Protein AF-A0A2D9XM37-F1 (afdb_monomer)

Foldseek 3Di:
DPVPVVLVVLLVVLCPDPVNVVLLVVLVVLLVVLCVLCVVLVNNVLQDQCPQVVLLVLCCVVVVVVVLVVVVVVCCVVDVDDPPVVVVSVVVVVVVPDSSCCSNPVSVSSSVSSSVSSVSSSVVCCCSVPNPPCPVVVQVVCCVVVPNDHPVVVVCVVQVDPVSVVVVVVVVVVVVPSD

Radius of gyration: 24.61 Å; Cα contacts (8 Å, |Δi|>4): 89; chains: 1; bounding box: 55×42×77 Å

Solvent-accessible surface area (backbone atoms only — not comparable to full-atom values): 9976 Å² total; per-residue (Å²): 133,74,62,64,64,54,50,52,50,52,45,52,54,49,63,66,33,70,66,53,45,49,51,52,50,52,44,49,54,49,40,51,53,43,49,52,51,20,58,75,60,71,40,54,83,50,56,42,68,57,72,30,53,63,57,51,54,48,41,50,69,52,48,51,57,50,54,54,50,51,50,49,52,52,53,54,72,76,40,89,76,69,94,65,52,67,61,58,50,53,60,52,49,54,67,66,72,30,72,67,51,51,60,56,47,51,62,52,54,51,51,50,32,35,40,52,10,36,52,50,18,46,58,70,39,38,61,69,76,52,59,72,74,56,55,63,57,52,53,51,49,48,15,57,77,56,76,71,41,50,68,67,56,62,48,39,77,75,54,53,47,71,66,49,50,50,51,52,52,48,57,58,49,59,70,49,75,70,105

pLDDT: mean 84.62, std 9.57, range [44.31, 96.25]

Secondary structure (DSSP, 8-state):
--HHHHHHHHHHHHHT-HHHHHHHHHHHHHHHHHHHHHHHTT-GGG--S-TTHHHHHHHHHHHHHHHHHHHHHHHHHHS---TTHHHHHHHHHHHHS-HHHHHHHHHHHHHHHHHHHHHHHHHHHHHHHS--TTHHHHHHHHHHHTTTS-HHHHHHHHH--HHHHHHHHHHHHHHGGG-

Structure (mmCIF, N/CA/C/O backbone):
data_AF-A0A2D9XM37-F1
#
_entry.id   AF-A0A2D9XM37-F1
#
loop_
_atom_site.group_PDB
_atom_site.id
_atom_site.type_symbol
_atom_site.label_atom_id
_atom_site.label_alt_id
_atom_site.label_comp_id
_atom_site.label_asym_id
_atom_site.label_entity_id
_atom_site.label_seq_id
_atom_site.pdbx_PDB_ins_code
_atom_site.Cartn_x
_atom_site.Cartn_y
_atom_site.Cartn_z
_atom_site.occupancy
_atom_site.B_iso_or_equiv
_atom_site.auth_seq_id
_atom_site.auth_comp_id
_atom_site.auth_asym_id
_atom_site.auth_atom_id
_atom_site.pdbx_PDB_model_num
ATOM 1 N N . MET A 1 1 ? -13.331 -1.574 38.157 1.00 47.38 1 MET A N 1
ATOM 2 C CA . MET A 1 1 ? -12.170 -2.456 37.876 1.00 47.38 1 MET A CA 1
ATOM 3 C C . MET A 1 1 ? -12.510 -3.703 37.031 1.00 47.38 1 MET A C 1
ATOM 5 O O . MET A 1 1 ? -11.640 -4.538 36.859 1.00 47.38 1 MET A O 1
ATOM 9 N N . SER A 1 2 ? -13.702 -3.811 36.415 1.00 55.19 2 SER A N 1
ATOM 10 C CA . SER A 1 2 ? -14.117 -4.977 35.593 1.00 55.19 2 SER A CA 1
ATOM 11 C C . SER A 1 2 ? -13.721 -4.914 34.104 1.00 55.19 2 SER A C 1
ATOM 13 O O . SER A 1 2 ? -13.933 -5.871 33.372 1.00 55.19 2 SER A O 1
ATOM 15 N N . ASN A 1 3 ? -13.190 -3.785 33.623 1.00 61.62 3 ASN A N 1
ATOM 16 C CA . ASN A 1 3 ? -13.081 -3.524 32.181 1.00 61.62 3 ASN A CA 1
ATOM 17 C C . ASN A 1 3 ? -11.759 -4.039 31.569 1.00 61.62 3 ASN A C 1
ATOM 19 O O . ASN A 1 3 ? -11.683 -4.329 30.381 1.00 61.62 3 ASN A O 1
ATOM 23 N N . SER A 1 4 ? -10.698 -4.184 32.371 1.00 63.47 4 SER A N 1
ATOM 24 C CA . SER A 1 4 ? -9.382 -4.625 31.884 1.00 63.47 4 SER A CA 1
ATOM 25 C C . SER A 1 4 ? -9.343 -6.119 31.552 1.00 63.47 4 SER A C 1
ATOM 27 O O . SER A 1 4 ? -8.768 -6.503 30.536 1.00 63.47 4 SER A O 1
ATOM 29 N N . SER A 1 5 ? -9.987 -6.961 32.364 1.00 72.69 5 SER A N 1
ATOM 30 C CA . SER A 1 5 ? -10.094 -8.404 32.119 1.00 72.69 5 SER A CA 1
ATOM 31 C C . SER A 1 5 ? -10.912 -8.710 30.863 1.00 72.69 5 SER A C 1
ATOM 33 O O . SER A 1 5 ? -10.504 -9.541 30.053 1.00 72.69 5 SER A O 1
ATOM 35 N N . GLU A 1 6 ? -12.016 -7.992 30.653 1.00 77.25 6 GLU A N 1
ATOM 36 C CA . GLU A 1 6 ? -12.869 -8.140 29.471 1.00 77.25 6 GLU A CA 1
ATOM 37 C C . GLU A 1 6 ? -12.147 -7.691 28.188 1.00 77.25 6 GLU A C 1
ATOM 39 O O . GLU A 1 6 ? -12.198 -8.369 27.160 1.00 77.25 6 GLU A O 1
ATOM 44 N N . VAL A 1 7 ? -11.400 -6.582 28.240 1.00 74.50 7 VAL A N 1
ATOM 45 C CA . VAL A 1 7 ? -10.563 -6.123 27.119 1.00 74.50 7 VAL A CA 1
ATOM 46 C C . VAL A 1 7 ? -9.493 -7.158 26.763 1.00 74.50 7 VAL A C 1
ATOM 48 O O . VAL A 1 7 ? -9.340 -7.491 25.588 1.00 74.50 7 VAL A O 1
ATOM 51 N N . LEU A 1 8 ? -8.795 -7.721 27.753 1.00 74.38 8 LEU A N 1
ATOM 52 C CA . LEU A 1 8 ? -7.779 -8.754 27.525 1.00 74.38 8 LEU A CA 1
ATOM 53 C C . LEU A 1 8 ? -8.375 -10.034 26.921 1.00 74.38 8 LEU A C 1
ATOM 55 O O . LEU A 1 8 ? -7.788 -10.615 26.005 1.00 74.38 8 LEU A O 1
ATOM 59 N N . GLN A 1 9 ? -9.558 -10.453 27.377 1.00 75.75 9 GLN A N 1
ATOM 60 C CA . GLN A 1 9 ? -10.272 -11.596 26.801 1.00 75.75 9 GLN A CA 1
ATOM 61 C C . GLN A 1 9 ? -10.692 -11.335 25.349 1.00 75.75 9 GLN A C 1
ATOM 63 O O . GLN A 1 9 ? -10.499 -12.199 24.493 1.00 75.75 9 GLN A O 1
ATOM 68 N N . ASN A 1 10 ? -11.180 -10.131 25.044 1.00 77.38 10 ASN A N 1
ATOM 69 C CA . ASN A 1 10 ? -11.542 -9.728 23.685 1.00 77.38 10 ASN A CA 1
ATOM 70 C C . ASN A 1 10 ? -10.329 -9.686 22.742 1.00 77.38 10 ASN A C 1
ATOM 72 O O . ASN A 1 10 ? -10.429 -10.130 21.598 1.00 77.38 10 ASN A O 1
ATOM 76 N N . ILE A 1 11 ? -9.172 -9.205 23.214 1.00 73.62 11 ILE A N 1
ATOM 77 C CA . ILE A 1 11 ? -7.916 -9.228 22.447 1.00 73.62 11 ILE A CA 1
ATOM 78 C C . ILE A 1 11 ? -7.494 -10.669 22.165 1.00 73.62 11 ILE A C 1
ATOM 80 O O . ILE A 1 11 ? -7.214 -11.014 21.018 1.00 73.62 11 ILE A O 1
ATOM 84 N N . LYS A 1 12 ? -7.492 -11.533 23.187 1.00 75.50 12 LYS A N 1
ATOM 85 C CA . LYS A 1 12 ? -7.127 -12.945 23.022 1.00 75.50 12 LYS A CA 1
ATOM 86 C C . LYS A 1 12 ? -8.040 -13.630 22.006 1.00 75.50 12 LYS A C 1
ATOM 88 O O . LYS A 1 12 ? -7.542 -14.258 21.080 1.00 75.50 12 LYS A O 1
ATOM 93 N N . HIS A 1 13 ? -9.352 -13.436 22.127 1.00 77.12 13 HIS A N 1
ATOM 94 C CA . HIS A 1 13 ? -10.337 -13.979 21.195 1.00 77.12 13 HIS A CA 1
ATOM 95 C C . HIS A 1 13 ? -10.151 -13.452 19.761 1.00 77.12 13 HIS A C 1
ATOM 97 O O . HIS A 1 13 ? -10.264 -14.220 18.807 1.00 77.12 13 HIS A O 1
ATOM 103 N N . SER A 1 14 ? -9.832 -12.161 19.598 1.00 69.62 14 SER A N 1
ATOM 104 C CA . SER A 1 14 ? -9.506 -11.541 18.303 1.00 69.62 14 SER A CA 1
ATOM 105 C C . SER A 1 14 ? -8.324 -12.226 17.619 1.00 69.62 14 SER A C 1
ATOM 107 O O . SER A 1 14 ? -8.426 -12.639 16.462 1.00 69.62 14 SER A O 1
ATOM 109 N N . LEU A 1 15 ? -7.231 -12.411 18.361 1.00 71.88 15 LEU A N 1
ATOM 110 C CA . LEU A 1 15 ? -6.002 -13.023 17.860 1.00 71.88 15 LEU A CA 1
ATOM 111 C C . LEU A 1 15 ? -6.169 -14.516 17.561 1.00 71.88 15 LEU A C 1
ATOM 113 O O . LEU A 1 15 ? -5.497 -15.037 16.677 1.00 71.88 15 LEU A O 1
ATOM 117 N N . THR A 1 16 ? -7.077 -15.208 18.251 1.00 76.19 16 THR A N 1
ATOM 118 C CA . THR A 1 16 ? -7.342 -16.634 18.015 1.00 76.19 16 THR A CA 1
ATOM 119 C C . THR A 1 16 ? -8.405 -16.890 16.948 1.00 76.19 16 THR A C 1
ATOM 121 O O . THR A 1 16 ? -8.746 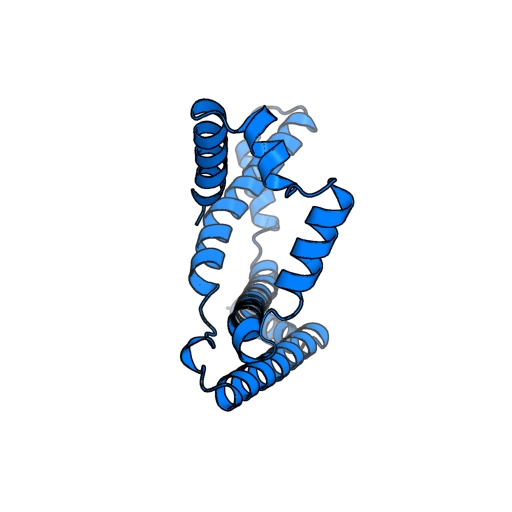-18.048 16.703 1.00 76.19 16 THR A O 1
ATOM 124 N N . ARG A 1 17 ? -8.957 -15.855 16.291 1.00 80.00 17 ARG A N 1
ATOM 125 C CA . ARG A 1 17 ? -9.918 -16.081 15.203 1.00 80.00 17 ARG A CA 1
ATOM 126 C C . ARG A 1 17 ? -9.231 -16.837 14.061 1.00 80.00 17 ARG A C 1
ATOM 128 O O . ARG A 1 17 ? -8.149 -16.439 13.624 1.00 80.00 17 ARG A O 1
ATOM 135 N N . PRO A 1 18 ? -9.886 -17.859 13.485 1.00 81.88 18 PRO A N 1
ATOM 136 C CA . PRO A 1 18 ? -9.266 -18.704 12.467 1.00 81.88 18 PRO A CA 1
ATOM 137 C C . PRO A 1 18 ? -8.864 -17.914 11.217 1.00 81.88 18 PRO A C 1
ATOM 139 O O . PRO A 1 18 ? -7.864 -18.231 10.587 1.00 81.88 18 PRO A O 1
ATOM 142 N N . ILE A 1 19 ? -9.608 -16.861 10.864 1.00 83.25 19 ILE A N 1
ATOM 143 C CA . ILE A 1 19 ? -9.287 -15.997 9.718 1.00 83.25 19 ILE A CA 1
ATOM 144 C C . ILE A 1 19 ? -8.011 -15.192 9.982 1.00 83.25 19 ILE A C 1
ATOM 146 O O . ILE A 1 19 ? -7.131 -15.159 9.130 1.00 83.25 19 ILE A O 1
ATOM 150 N N . PHE A 1 20 ? -7.889 -14.579 11.163 1.00 85.44 20 PHE A N 1
ATOM 151 C CA . PHE A 1 20 ? -6.716 -13.783 11.524 1.00 85.44 20 PHE A CA 1
ATOM 152 C C . PHE A 1 20 ? -5.448 -14.642 11.506 1.00 85.44 20 PHE A C 1
ATOM 154 O O . PHE A 1 20 ? -4.475 -14.291 10.845 1.00 85.44 20 PHE A O 1
ATOM 161 N N . LEU A 1 21 ? -5.500 -15.819 12.135 1.00 88.12 21 LEU A N 1
ATOM 162 C CA . LEU A 1 21 ? -4.391 -16.772 12.138 1.00 88.12 21 LEU A CA 1
ATOM 163 C C . LEU A 1 21 ? -4.019 -17.242 10.726 1.00 88.12 21 LEU A C 1
ATOM 165 O O . LEU A 1 21 ? -2.836 -17.303 10.405 1.00 88.12 21 LEU A O 1
ATOM 169 N N . LYS A 1 22 ? -5.006 -17.516 9.859 1.00 88.19 22 LYS A N 1
ATOM 170 C CA . LYS A 1 22 ? -4.754 -17.857 8.449 1.00 88.19 22 LYS A CA 1
ATOM 171 C C . LYS A 1 22 ? -4.027 -16.732 7.713 1.00 88.19 22 LYS A C 1
ATOM 173 O O . LYS A 1 22 ? -3.065 -17.007 7.008 1.00 88.19 22 LYS A O 1
ATOM 178 N N . VAL A 1 23 ? -4.447 -15.477 7.892 1.00 90.06 23 VAL A N 1
ATOM 179 C CA . VAL A 1 23 ? -3.803 -14.318 7.249 1.00 90.06 23 VAL A CA 1
ATOM 180 C C . VAL A 1 23 ? -2.372 -14.131 7.756 1.00 90.06 23 VAL A C 1
ATOM 182 O O . VAL A 1 23 ? -1.469 -13.924 6.946 1.00 90.06 23 VAL A O 1
ATOM 185 N N . VAL A 1 24 ? -2.138 -14.261 9.066 1.00 91.94 24 VAL A N 1
ATOM 186 C CA . VAL A 1 24 ? -0.784 -14.232 9.645 1.00 91.94 24 VAL A CA 1
ATOM 187 C C . VAL A 1 24 ? 0.078 -15.335 9.041 1.00 91.94 24 VAL A C 1
ATOM 189 O O . VAL A 1 24 ? 1.183 -15.064 8.581 1.00 91.94 24 VAL A O 1
ATOM 192 N N . PHE A 1 25 ? -0.437 -16.563 9.001 1.00 93.69 25 PHE A N 1
ATOM 193 C CA . PHE A 1 25 ? 0.288 -17.723 8.494 1.00 93.69 25 PHE A CA 1
ATOM 194 C C . PHE A 1 25 ? 0.652 -17.576 7.013 1.00 93.69 25 PHE A C 1
ATOM 196 O O . PHE A 1 25 ? 1.805 -17.777 6.642 1.00 93.69 25 PHE A O 1
ATOM 203 N N . ILE A 1 26 ? -0.298 -17.145 6.178 1.00 93.75 26 ILE A N 1
ATOM 204 C CA . ILE A 1 26 ? -0.060 -16.866 4.755 1.00 93.75 26 ILE A CA 1
ATOM 205 C C . ILE A 1 26 ? 0.983 -15.755 4.593 1.00 93.75 26 ILE A C 1
ATOM 207 O O . ILE A 1 26 ? 1.909 -15.899 3.801 1.00 93.75 26 ILE A O 1
ATOM 211 N N . THR A 1 27 ? 0.868 -14.668 5.362 1.00 93.75 27 THR A N 1
ATOM 212 C CA . THR A 1 27 ? 1.817 -13.543 5.300 1.00 93.75 27 THR A CA 1
ATOM 213 C C . THR A 1 27 ? 3.221 -13.972 5.719 1.00 93.75 27 THR A C 1
ATOM 215 O O . THR A 1 27 ? 4.200 -13.554 5.106 1.00 93.75 27 THR A O 1
ATOM 218 N N . PHE A 1 28 ? 3.324 -14.832 6.733 1.00 94.94 28 PHE A N 1
ATOM 219 C CA . PHE A 1 28 ? 4.587 -15.392 7.194 1.00 94.94 28 PHE A CA 1
ATOM 220 C C . PHE A 1 28 ? 5.230 -16.285 6.130 1.00 94.94 28 PHE A C 1
ATOM 222 O O . PHE A 1 28 ? 6.377 -16.044 5.763 1.00 94.94 28 PHE A O 1
ATOM 229 N N . ILE A 1 29 ? 4.488 -17.258 5.584 1.00 96.25 29 ILE A N 1
ATOM 230 C CA . ILE A 1 29 ? 4.984 -18.128 4.505 1.00 96.25 29 ILE A CA 1
ATOM 231 C C . ILE A 1 29 ? 5.442 -17.285 3.320 1.00 96.25 29 ILE A C 1
ATOM 233 O O . ILE A 1 29 ? 6.545 -17.477 2.816 1.00 96.25 29 ILE A O 1
ATOM 237 N N . PHE A 1 30 ? 4.622 -16.320 2.905 1.00 95.19 30 PHE A N 1
ATOM 238 C CA . PHE A 1 30 ? 4.960 -15.436 1.802 1.00 95.19 30 PHE A CA 1
ATOM 239 C C . PHE A 1 30 ? 6.248 -14.651 2.080 1.00 95.19 30 PHE A C 1
ATOM 241 O O . PHE A 1 30 ? 7.142 -14.636 1.239 1.00 95.19 30 PHE A O 1
ATOM 248 N N . GLY A 1 31 ? 6.399 -14.077 3.277 1.00 94.31 31 GLY A N 1
ATOM 249 C CA . GLY A 1 31 ? 7.625 -13.390 3.686 1.00 94.31 31 GLY A CA 1
ATOM 250 C C . GLY A 1 31 ? 8.866 -14.285 3.643 1.00 94.31 31 GLY A C 1
ATOM 251 O O . GLY A 1 31 ? 9.903 -13.854 3.143 1.00 94.31 31 GLY A O 1
ATOM 252 N N . VAL A 1 32 ? 8.754 -15.540 4.093 1.00 94.62 32 VAL A N 1
ATOM 253 C CA . VAL A 1 32 ? 9.841 -16.532 4.016 1.00 94.62 32 VAL A CA 1
ATOM 254 C C . VAL A 1 32 ? 10.206 -16.835 2.563 1.00 94.62 32 VAL A C 1
ATOM 256 O O . VAL A 1 32 ? 11.388 -16.838 2.227 1.00 94.62 32 VAL A O 1
ATOM 259 N N . CYS A 1 33 ? 9.220 -17.031 1.683 1.00 93.75 33 CYS A N 1
ATOM 260 C CA . CYS A 1 33 ? 9.466 -17.255 0.258 1.00 93.75 33 CYS A CA 1
ATOM 261 C C . CYS A 1 33 ? 10.180 -16.065 -0.397 1.00 93.75 33 CYS A C 1
ATOM 263 O O . CYS A 1 33 ? 11.132 -16.266 -1.149 1.00 93.75 33 CYS A O 1
ATOM 265 N N . VAL A 1 34 ? 9.759 -14.832 -0.096 1.00 92.75 34 VAL A N 1
ATOM 266 C CA . VAL A 1 34 ? 10.392 -13.621 -0.641 1.00 92.75 34 VAL A CA 1
ATOM 267 C C . VAL A 1 34 ? 11.815 -13.460 -0.107 1.00 92.75 34 VAL A C 1
ATOM 269 O O . VAL A 1 34 ? 12.722 -13.177 -0.883 1.00 92.75 34 VAL A O 1
ATOM 272 N N . TYR A 1 35 ? 12.039 -13.693 1.188 1.00 92.75 35 TYR A N 1
ATOM 273 C CA . TYR A 1 35 ? 13.380 -13.657 1.773 1.00 92.75 35 TYR A CA 1
ATOM 274 C C . TYR A 1 35 ? 14.307 -14.708 1.147 1.00 92.75 35 TYR A C 1
ATOM 276 O O . TYR A 1 35 ? 15.446 -14.409 0.795 1.00 92.75 35 TYR A O 1
ATOM 284 N N . TYR A 1 36 ? 13.807 -15.930 0.954 1.00 92.62 36 TYR A N 1
ATOM 285 C CA . TYR A 1 36 ? 14.559 -17.000 0.306 1.00 92.62 36 TYR A CA 1
ATOM 286 C C . TYR A 1 36 ? 14.902 -16.660 -1.150 1.00 92.62 36 TYR A C 1
ATOM 288 O O . TYR A 1 36 ? 16.045 -16.828 -1.571 1.00 92.62 36 TYR A O 1
ATOM 296 N N . ALA A 1 37 ? 13.949 -16.103 -1.901 1.00 90.50 37 ALA A N 1
ATOM 297 C CA . ALA A 1 37 ? 14.214 -15.602 -3.244 1.00 90.50 37 ALA A CA 1
ATOM 298 C C . ALA A 1 37 ? 15.284 -14.494 -3.228 1.00 90.50 37 ALA A C 1
ATOM 300 O O . ALA A 1 37 ? 16.172 -14.502 -4.075 1.00 90.50 37 ALA A O 1
ATOM 301 N N . ALA A 1 38 ? 15.254 -13.591 -2.240 1.00 91.50 38 ALA A N 1
ATOM 302 C CA . ALA A 1 38 ? 16.204 -12.482 -2.123 1.00 91.50 38 ALA A CA 1
ATOM 303 C C . ALA A 1 38 ? 17.623 -12.986 -1.856 1.00 91.50 38 ALA A C 1
ATOM 305 O O . ALA A 1 38 ? 18.591 -12.452 -2.402 1.00 91.50 38 ALA A O 1
ATOM 306 N N . TYR A 1 39 ? 17.727 -14.045 -1.052 1.00 90.75 39 TYR A N 1
ATOM 307 C CA . TYR A 1 39 ? 18.969 -14.752 -0.782 1.00 90.75 39 TYR A CA 1
ATOM 308 C C . TYR A 1 39 ? 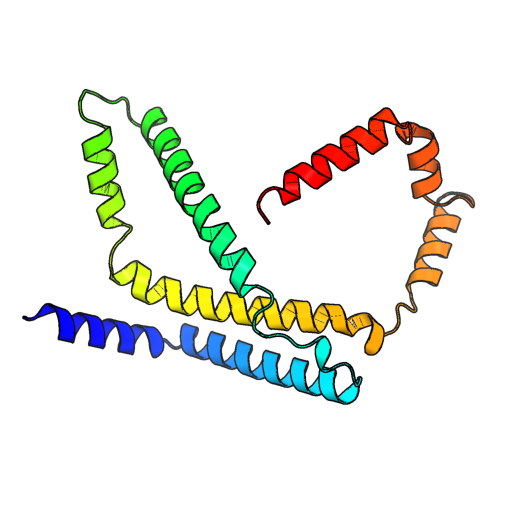19.542 -15.402 -2.049 1.00 90.75 39 TYR A C 1
ATOM 310 O O . TYR A 1 39 ? 20.714 -15.193 -2.351 1.00 90.75 39 TYR A O 1
ATOM 318 N N . ILE A 1 40 ? 18.721 -16.118 -2.830 1.00 91.19 40 ILE A N 1
ATOM 319 C CA . ILE A 1 40 ? 19.169 -16.768 -4.076 1.00 91.19 40 ILE A CA 1
ATOM 320 C C . ILE A 1 40 ? 19.622 -15.741 -5.115 1.00 91.19 40 ILE A C 1
ATOM 322 O O . ILE A 1 40 ? 20.650 -15.931 -5.758 1.00 91.19 40 ILE A O 1
ATOM 326 N N . THR A 1 41 ? 18.883 -14.642 -5.283 1.00 86.94 41 THR A N 1
ATOM 327 C CA . THR A 1 41 ? 19.234 -13.612 -6.270 1.00 86.94 41 THR A CA 1
ATOM 328 C C . THR A 1 41 ? 20.381 -12.703 -5.820 1.00 86.94 41 THR A C 1
ATOM 330 O O . THR A 1 41 ? 20.724 -11.767 -6.536 1.00 86.94 41 THR A O 1
ATOM 333 N N . GLY A 1 42 ? 20.929 -12.899 -4.613 1.00 85.88 42 GLY A N 1
ATOM 334 C CA . GLY A 1 42 ? 21.953 -12.024 -4.034 1.00 85.88 42 GLY A CA 1
ATOM 335 C C . GLY A 1 42 ? 21.471 -10.593 -3.758 1.00 85.88 42 GLY A C 1
ATOM 336 O O . GLY A 1 42 ? 22.284 -9.696 -3.554 1.00 85.88 42 GLY A O 1
ATOM 337 N N . ASN A 1 43 ? 20.154 -10.359 -3.738 1.00 83.62 43 ASN A N 1
ATOM 338 C CA . ASN A 1 43 ? 19.540 -9.034 -3.613 1.00 83.62 43 ASN A CA 1
ATOM 339 C C . ASN A 1 43 ? 18.773 -8.916 -2.290 1.00 83.62 43 ASN A C 1
ATOM 341 O O . ASN A 1 43 ? 17.583 -8.612 -2.241 1.00 83.62 43 ASN A O 1
ATOM 345 N N . VAL A 1 44 ? 19.479 -9.183 -1.191 1.00 80.62 44 VAL A N 1
ATOM 346 C CA . VAL A 1 44 ? 18.913 -9.163 0.169 1.00 80.62 44 VAL A CA 1
ATOM 347 C C . VAL A 1 44 ? 18.442 -7.755 0.561 1.00 80.62 44 VAL A C 1
ATOM 349 O O . VAL A 1 44 ? 17.515 -7.610 1.351 1.00 80.62 44 VAL A O 1
ATOM 352 N N . VAL A 1 45 ? 19.022 -6.712 -0.043 1.00 81.06 45 VAL A N 1
ATOM 353 C CA . VAL A 1 45 ? 18.644 -5.304 0.173 1.00 81.06 45 VAL A CA 1
ATOM 354 C C . VAL A 1 45 ? 17.240 -4.996 -0.359 1.00 81.06 45 VAL A C 1
ATOM 356 O O . VAL A 1 45 ? 16.560 -4.122 0.177 1.00 81.06 45 VAL A O 1
ATOM 359 N N . ALA A 1 46 ? 16.771 -5.718 -1.383 1.00 79.19 46 ALA A N 1
ATOM 360 C CA . ALA A 1 46 ? 15.416 -5.550 -1.900 1.00 79.19 46 ALA A CA 1
ATOM 361 C C . ALA A 1 46 ? 14.336 -6.061 -0.932 1.00 79.19 46 ALA A C 1
ATOM 363 O O . ALA A 1 46 ? 13.182 -5.643 -1.042 1.00 79.19 46 ALA A O 1
ATOM 364 N N . PHE A 1 47 ? 14.692 -6.930 0.023 1.00 87.50 47 PHE A N 1
ATOM 365 C CA . PHE A 1 47 ? 13.777 -7.385 1.061 1.00 87.50 47 PHE A CA 1
ATOM 366 C C . PHE A 1 47 ? 13.659 -6.347 2.176 1.00 87.50 47 PHE A C 1
ATOM 368 O O . PHE A 1 47 ? 14.616 -6.053 2.890 1.00 87.50 47 PHE A O 1
ATOM 375 N N . SER A 1 48 ? 12.451 -5.828 2.385 1.00 86.69 48 SER A N 1
ATOM 376 C CA . SER A 1 48 ? 12.161 -4.981 3.537 1.00 86.69 48 SER A CA 1
ATOM 377 C C . SER A 1 48 ? 10.742 -5.198 4.050 1.00 86.69 48 SER A C 1
ATOM 379 O O . SER A 1 48 ? 9.763 -5.178 3.306 1.00 86.69 48 SER A O 1
ATOM 381 N N . SER A 1 49 ? 10.631 -5.383 5.366 1.00 82.31 49 SER A N 1
ATOM 382 C CA . SER A 1 49 ? 9.362 -5.540 6.084 1.00 82.31 49 SER A CA 1
ATOM 383 C C . SER A 1 49 ? 8.699 -4.207 6.440 1.00 82.31 49 SER A C 1
ATOM 385 O O . SER A 1 49 ? 7.553 -4.193 6.887 1.00 82.31 49 SER A O 1
ATOM 387 N N . SER A 1 50 ? 9.404 -3.086 6.258 1.00 86.50 50 SER A N 1
ATOM 388 C CA . SER A 1 50 ? 8.991 -1.769 6.747 1.00 86.50 50 SER A CA 1
ATOM 389 C C . SER A 1 50 ? 8.676 -0.760 5.641 1.00 86.50 50 SER A C 1
ATOM 391 O O . SER A 1 50 ? 8.301 0.369 5.967 1.00 86.50 50 SER A O 1
ATOM 393 N N . LEU A 1 51 ? 8.751 -1.150 4.359 1.00 84.75 51 LEU A N 1
ATOM 394 C CA . LEU A 1 51 ? 8.489 -0.273 3.203 1.00 84.75 51 LEU A CA 1
ATOM 395 C C . LEU A 1 51 ? 7.171 0.496 3.323 1.00 84.75 51 LEU A C 1
ATOM 397 O O . LEU A 1 51 ? 7.125 1.687 3.023 1.00 84.75 51 LEU A O 1
ATOM 401 N N . TYR A 1 52 ? 6.111 -0.163 3.798 1.00 85.69 52 TYR A N 1
ATOM 402 C CA . TYR A 1 52 ? 4.793 0.458 3.920 1.00 85.69 52 TYR A CA 1
ATOM 403 C C . TYR A 1 52 ? 4.475 1.020 5.299 1.00 85.69 52 TYR A C 1
ATOM 405 O O . TYR A 1 52 ? 3.419 1.620 5.462 1.00 85.69 52 TYR A O 1
ATOM 413 N N . SER A 1 53 ? 5.372 0.895 6.279 1.00 84.44 53 SER A N 1
ATOM 414 C CA . SER A 1 53 ? 5.119 1.392 7.638 1.00 84.44 53 SER A CA 1
ATOM 415 C C . SER A 1 53 ? 4.771 2.886 7.642 1.00 84.44 53 SER A C 1
ATOM 417 O O . SER A 1 53 ? 3.706 3.274 8.114 1.00 84.44 53 SER A O 1
ATOM 419 N N . ARG A 1 54 ? 5.625 3.718 7.039 1.00 85.50 54 ARG A N 1
ATOM 420 C CA . ARG A 1 54 ? 5.434 5.172 6.927 1.00 85.50 54 ARG A CA 1
ATOM 421 C C . ARG A 1 54 ? 4.230 5.571 6.061 1.00 85.50 54 ARG A C 1
ATOM 423 O O . ARG A 1 54 ? 3.364 6.270 6.585 1.00 85.50 54 ARG A O 1
ATOM 430 N N . PRO A 1 55 ? 4.111 5.136 4.789 1.00 84.56 55 PRO A N 1
ATOM 431 C CA . PRO A 1 55 ? 2.984 5.551 3.955 1.00 84.56 55 PRO A CA 1
ATOM 432 C C . PRO A 1 55 ? 1.642 5.037 4.490 1.00 84.56 55 PRO A C 1
ATOM 434 O O . PRO A 1 55 ? 0.637 5.718 4.317 1.00 84.56 55 PRO A O 1
ATOM 437 N N . MET A 1 56 ? 1.602 3.897 5.195 1.00 84.31 56 MET A N 1
ATOM 438 C CA . MET A 1 56 ? 0.381 3.445 5.867 1.00 84.31 56 MET A CA 1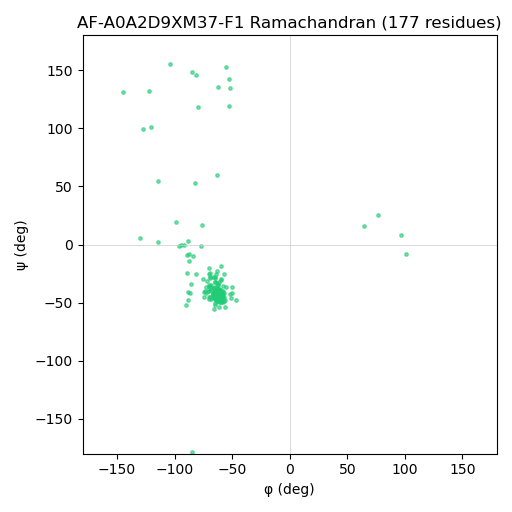
ATOM 439 C C . MET A 1 56 ? -0.050 4.442 6.950 1.00 84.31 56 MET A C 1
ATOM 441 O O . MET A 1 56 ? -1.202 4.872 6.948 1.00 84.31 56 MET A O 1
ATOM 445 N N . TRP A 1 57 ? 0.858 4.872 7.831 1.00 80.81 57 TRP A N 1
ATOM 446 C CA . TRP A 1 57 ? 0.529 5.866 8.860 1.00 80.81 57 TRP A CA 1
ATOM 447 C C . TRP A 1 57 ? 0.096 7.211 8.265 1.00 80.81 57 TRP A C 1
ATOM 449 O O . TRP A 1 57 ? -0.931 7.747 8.685 1.00 80.81 57 TRP A O 1
ATOM 459 N N . ASN A 1 58 ? 0.807 7.708 7.246 1.00 83.81 58 ASN A N 1
ATOM 460 C CA . ASN A 1 58 ? 0.428 8.934 6.531 1.00 83.81 58 ASN A CA 1
ATOM 461 C C . ASN A 1 58 ? -0.974 8.802 5.919 1.00 83.81 58 ASN A C 1
ATOM 463 O O . ASN A 1 58 ? -1.812 9.693 6.063 1.00 83.81 58 ASN A O 1
ATOM 467 N N . SER A 1 59 ? -1.271 7.650 5.310 1.00 82.75 59 SER A N 1
ATOM 468 C CA . SER A 1 59 ? -2.578 7.389 4.710 1.00 82.75 59 SER A CA 1
ATOM 469 C C . SER A 1 59 ? -3.707 7.389 5.745 1.00 82.75 59 SER A C 1
ATOM 471 O O . SER A 1 59 ? -4.769 7.939 5.474 1.00 82.75 59 SER A O 1
ATOM 473 N N . LEU A 1 60 ? -3.490 6.867 6.958 1.00 85.31 60 LEU A N 1
ATOM 474 C CA . LEU A 1 60 ? -4.507 6.893 8.016 1.00 85.31 60 LEU A CA 1
ATOM 475 C C . LEU A 1 60 ? -4.830 8.325 8.460 1.00 85.31 60 LEU A C 1
ATOM 477 O O . LEU A 1 60 ? -6.003 8.648 8.652 1.00 85.31 60 LEU A O 1
ATOM 481 N N . ILE A 1 61 ? -3.816 9.189 8.571 1.00 84.69 61 ILE A N 1
ATOM 482 C CA . ILE A 1 61 ? -3.985 10.602 8.947 1.00 84.69 61 ILE A CA 1
ATOM 483 C C . ILE A 1 61 ? -4.808 11.364 7.902 1.00 84.69 61 ILE A C 1
ATOM 485 O O . ILE A 1 61 ? -5.566 12.254 8.269 1.00 84.69 61 ILE A O 1
ATOM 489 N N . VAL A 1 62 ? -4.702 11.006 6.621 1.00 84.88 62 VAL A N 1
ATOM 490 C CA . VAL A 1 62 ? -5.437 11.677 5.537 1.00 84.88 62 VAL A CA 1
ATOM 491 C C . VAL A 1 62 ? -6.817 11.057 5.310 1.00 84.88 62 VAL A C 1
ATOM 493 O O . VAL A 1 62 ? -7.822 11.768 5.258 1.00 84.88 62 VAL A O 1
ATOM 496 N N . PHE A 1 63 ? -6.901 9.729 5.216 1.00 84.56 63 PHE A N 1
ATOM 497 C CA . PHE A 1 63 ? -8.144 9.040 4.876 1.00 84.56 63 PHE A CA 1
ATOM 498 C C . PHE A 1 63 ? -9.163 9.053 6.015 1.00 84.56 63 PHE A C 1
ATOM 500 O O . PHE A 1 63 ? -10.351 9.196 5.735 1.00 84.56 63 PHE A O 1
ATOM 507 N N . ILE A 1 64 ? -8.753 8.948 7.287 1.00 86.69 64 ILE A N 1
ATOM 508 C CA . ILE A 1 64 ? -9.717 8.944 8.402 1.00 86.69 64 ILE A CA 1
ATOM 509 C C . ILE A 1 64 ? -10.510 10.266 8.449 1.00 86.69 64 ILE A C 1
ATOM 511 O O . ILE A 1 64 ? -11.741 10.203 8.391 1.00 86.69 64 ILE A O 1
ATOM 515 N N . PRO A 1 65 ? -9.883 11.461 8.487 1.00 87.69 65 PRO A N 1
ATOM 516 C CA . PRO A 1 65 ? -10.616 12.724 8.431 1.00 87.69 65 PRO A CA 1
ATOM 517 C C . PRO A 1 65 ? -11.411 12.889 7.138 1.00 87.69 65 PRO A C 1
ATOM 519 O O . PRO A 1 65 ? -12.548 13.349 7.194 1.00 87.69 65 PRO A O 1
ATOM 522 N N . PHE A 1 66 ? -10.860 12.469 5.995 1.00 88.62 66 PHE A N 1
ATOM 523 C CA . PHE A 1 66 ? -11.552 12.540 4.709 1.00 88.62 66 PHE A CA 1
ATOM 524 C C . PHE A 1 66 ? -12.866 11.745 4.714 1.00 88.62 66 PHE A C 1
ATOM 526 O O . PHE A 1 66 ? -13.914 12.288 4.371 1.00 88.62 66 PHE A O 1
ATOM 533 N N . PHE A 1 67 ? -12.854 10.488 5.172 1.00 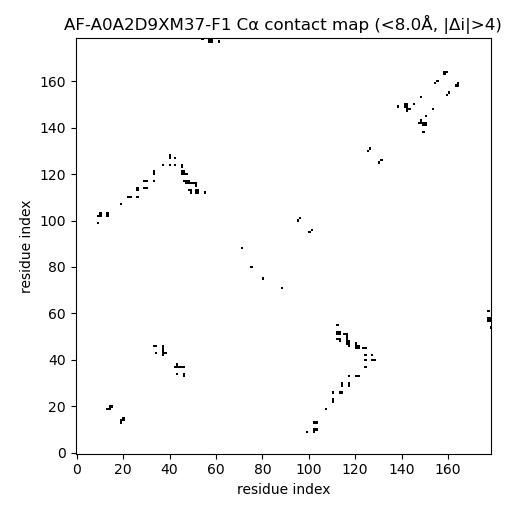87.31 67 PHE A N 1
ATOM 534 C CA . PHE A 1 67 ? -14.067 9.669 5.254 1.00 87.31 67 PHE A CA 1
ATOM 535 C C . PHE A 1 67 ? -15.047 10.174 6.319 1.00 87.31 67 PHE A C 1
ATOM 537 O O . PHE A 1 67 ? -16.260 10.121 6.108 1.00 87.31 67 PHE A O 1
ATOM 544 N N . LEU A 1 68 ? -14.555 10.707 7.444 1.00 88.81 68 LEU A N 1
ATOM 545 C CA . LEU A 1 68 ? -15.408 11.348 8.450 1.00 88.81 68 LEU A CA 1
ATOM 546 C C . LEU A 1 68 ? -16.068 12.625 7.915 1.00 88.81 68 LEU A C 1
ATOM 548 O O . LEU A 1 68 ? -17.233 12.874 8.227 1.00 88.81 68 LEU A O 1
ATOM 552 N N . TYR A 1 69 ? -15.356 13.408 7.105 1.00 87.38 69 TYR A N 1
ATOM 553 C CA . TYR A 1 69 ? -15.877 14.597 6.438 1.00 87.38 69 TYR A CA 1
ATOM 554 C C . TYR A 1 69 ? -16.893 14.231 5.350 1.00 87.38 69 TYR A C 1
ATOM 556 O O . TYR A 1 69 ? -17.994 14.776 5.326 1.00 87.38 69 TYR A O 1
ATOM 564 N N . LEU A 1 70 ? -16.592 13.237 4.512 1.00 89.38 70 LEU A N 1
ATOM 565 C CA . LEU A 1 70 ? -17.519 12.750 3.491 1.00 89.38 70 LEU A CA 1
ATOM 566 C C . LEU A 1 70 ? -18.819 12.231 4.119 1.00 89.38 70 LEU A C 1
ATOM 568 O O . LEU A 1 70 ? -19.912 12.595 3.689 1.00 89.38 70 LEU A O 1
ATOM 572 N N . ARG A 1 71 ? -18.716 11.439 5.193 1.00 87.00 71 ARG A N 1
ATOM 573 C CA . ARG A 1 71 ? -19.881 10.992 5.967 1.00 87.00 71 ARG A CA 1
ATOM 574 C C . ARG A 1 71 ? -20.658 12.174 6.543 1.00 87.00 71 ARG A C 1
ATOM 576 O O . ARG A 1 71 ? -21.886 12.141 6.534 1.00 87.00 71 ARG A O 1
ATOM 583 N N . PHE A 1 72 ? -19.969 13.193 7.054 1.00 86.88 72 PHE A N 1
ATOM 584 C CA . PHE A 1 72 ? -20.611 14.395 7.578 1.00 86.88 72 PHE A CA 1
ATOM 585 C C . PHE A 1 72 ? -21.463 15.079 6.502 1.00 86.88 72 PHE A C 1
ATOM 587 O O . PHE A 1 72 ? -22.635 15.342 6.761 1.00 86.88 72 PHE A O 1
ATOM 594 N N . LEU A 1 73 ? -20.924 15.263 5.290 1.00 87.25 73 LEU A N 1
ATOM 595 C CA . LEU A 1 73 ? -21.661 15.828 4.155 1.00 87.25 73 LEU A CA 1
ATOM 596 C C . LEU A 1 73 ? -22.872 14.972 3.765 1.00 87.25 73 LEU A C 1
ATOM 598 O O . LEU A 1 73 ? -23.974 15.496 3.644 1.00 87.25 73 LEU A O 1
ATOM 602 N N . ILE A 1 74 ? -22.702 13.652 3.639 1.00 87.00 74 ILE A N 1
ATOM 603 C CA . ILE A 1 74 ? -23.800 12.731 3.298 1.00 87.00 74 ILE A CA 1
ATOM 604 C C . ILE A 1 74 ? -24.929 12.816 4.335 1.00 87.00 74 ILE A C 1
ATOM 606 O O . ILE A 1 74 ? -26.103 12.907 3.985 1.00 87.00 74 ILE A O 1
ATOM 610 N N . VAL A 1 75 ? -24.589 12.818 5.626 1.00 84.12 75 VAL A N 1
ATOM 611 C CA . VAL A 1 75 ? -25.576 12.901 6.713 1.00 84.12 75 VAL A CA 1
ATOM 612 C C . VAL A 1 75 ? -26.248 14.276 6.777 1.00 84.12 75 VAL A C 1
ATOM 614 O O . VAL A 1 75 ? -27.388 14.352 7.234 1.00 84.12 75 VAL A O 1
ATOM 617 N N . LEU A 1 76 ? -25.560 15.339 6.354 1.00 84.69 76 LEU A N 1
ATOM 618 C CA . LEU A 1 76 ? -26.114 16.690 6.254 1.00 84.69 76 LEU A CA 1
ATOM 619 C C . LEU A 1 76 ? -27.123 16.790 5.103 1.00 84.69 76 LEU A C 1
ATOM 621 O O . LEU A 1 76 ? -28.172 17.390 5.284 1.00 84.69 76 LEU A O 1
ATOM 625 N N . VAL A 1 77 ? -26.844 16.150 3.963 1.00 84.75 77 VAL A N 1
ATOM 626 C CA . VAL A 1 77 ? -27.742 16.137 2.794 1.00 84.75 77 VAL A CA 1
ATOM 627 C C . VAL A 1 77 ? -28.978 15.261 3.018 1.00 84.75 77 VAL A C 1
ATOM 629 O O . VAL A 1 77 ? -30.074 15.639 2.630 1.00 84.75 77 VAL A O 1
ATOM 632 N N . ILE A 1 78 ? -28.824 14.081 3.630 1.00 81.94 78 ILE A N 1
ATOM 633 C CA . ILE A 1 78 ? -29.933 13.116 3.787 1.00 81.94 78 ILE A CA 1
ATOM 634 C C . ILE A 1 78 ? -30.922 13.532 4.880 1.00 81.94 78 ILE A C 1
ATOM 636 O O . ILE A 1 78 ? -32.088 13.144 4.854 1.00 81.94 78 ILE A O 1
ATOM 640 N N . LYS A 1 79 ? -30.451 14.245 5.900 1.00 78.06 79 LYS A N 1
ATOM 641 C CA . LYS A 1 79 ? -31.224 14.511 7.107 1.00 78.06 79 LYS A CA 1
ATOM 642 C C . LYS A 1 79 ? -31.347 16.028 7.213 1.00 78.06 79 LYS A C 1
ATOM 644 O O . LYS A 1 79 ? -30.386 16.666 7.631 1.00 78.06 79 LYS A O 1
ATOM 649 N N . ASP A 1 80 ? -32.499 16.582 6.834 1.00 64.75 80 ASP A N 1
ATOM 650 C CA . ASP A 1 80 ? -32.839 17.987 7.100 1.00 64.75 80 ASP A CA 1
ATOM 651 C C . ASP A 1 80 ? -32.642 18.244 8.597 1.00 64.75 80 ASP A C 1
ATOM 653 O O . ASP A 1 80 ? -33.213 17.523 9.426 1.00 64.75 80 ASP A O 1
ATOM 657 N N . LYS A 1 81 ? -31.742 19.169 8.967 1.00 62.66 81 LYS A N 1
ATOM 658 C CA . LYS A 1 81 ? -31.244 19.240 10.349 1.00 62.66 81 LYS A CA 1
ATOM 659 C C . LYS A 1 81 ? -31.440 20.572 11.079 1.00 62.66 81 LYS A C 1
ATOM 661 O O . LYS A 1 81 ? -31.041 21.607 10.554 1.00 62.66 81 LYS A O 1
ATOM 666 N N . PRO A 1 82 ? -31.950 20.512 12.331 1.00 67.00 82 PRO A N 1
ATOM 667 C CA . PRO A 1 82 ? -32.100 21.636 13.258 1.00 67.00 82 PRO A CA 1
ATOM 668 C C . PRO A 1 82 ? -30.820 21.922 14.078 1.00 67.00 82 PRO A C 1
ATOM 670 O O . PRO A 1 82 ? -29.792 21.250 13.927 1.00 67.00 82 PRO A O 1
ATOM 673 N N . GLU A 1 83 ? -30.897 22.919 14.970 1.00 64.00 83 GLU A N 1
ATOM 674 C CA . GLU A 1 83 ? -29.826 23.350 15.883 1.00 64.00 83 GLU A CA 1
ATOM 675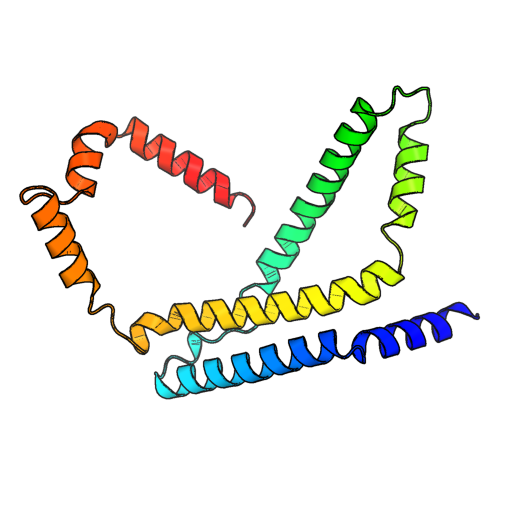 C C . GLU A 1 83 ? -29.229 22.179 16.699 1.00 64.00 83 GLU A C 1
ATOM 677 O O . GLU A 1 83 ? -29.946 21.332 17.229 1.00 64.00 83 GLU A O 1
ATOM 682 N N . GLY A 1 84 ? -27.892 22.105 16.794 1.00 75.88 84 GLY A N 1
ATOM 683 C CA . GLY A 1 84 ? -27.184 21.080 17.585 1.00 75.88 84 GLY A CA 1
ATOM 684 C C . GLY A 1 84 ? -26.687 19.837 16.824 1.00 75.88 84 GLY A C 1
ATOM 685 O O . GLY A 1 84 ? -26.171 18.902 17.444 1.00 75.88 84 GLY A O 1
ATOM 686 N N . PHE A 1 85 ? -26.760 19.811 15.484 1.00 81.56 85 PHE A N 1
ATOM 687 C CA . PHE A 1 85 ? -26.314 18.665 14.670 1.00 81.56 85 PHE A CA 1
ATOM 688 C C . PHE A 1 85 ? -24.882 18.189 14.977 1.00 81.56 85 PHE A C 1
ATOM 690 O O . PHE A 1 85 ? -24.658 16.983 15.086 1.00 81.56 85 PHE A O 1
ATOM 697 N N . LEU A 1 86 ? -23.911 19.092 15.153 1.00 81.12 86 LEU A N 1
ATOM 698 C CA . LEU A 1 86 ? -22.516 18.700 15.400 1.00 81.12 86 LEU A CA 1
ATOM 699 C C . LEU A 1 86 ? -22.371 17.815 16.645 1.00 81.12 86 LEU A C 1
ATOM 701 O O . LEU A 1 86 ? -21.659 16.812 16.609 1.00 81.12 86 LEU A O 1
ATOM 705 N N . GLN A 1 87 ? -23.097 18.116 17.723 1.00 82.12 87 GLN A N 1
ATOM 706 C CA . GLN A 1 87 ? -23.061 17.314 18.949 1.00 82.12 87 GLN A CA 1
ATOM 707 C C . GLN A 1 87 ? -23.694 15.929 18.735 1.00 82.12 87 GLN A C 1
ATOM 709 O O . GLN A 1 87 ? -23.153 14.911 19.181 1.00 82.12 87 GLN A O 1
ATOM 714 N N . ALA A 1 88 ? -24.791 15.863 17.975 1.00 81.75 88 ALA A N 1
ATOM 715 C CA . ALA A 1 88 ? -25.412 14.601 17.578 1.00 81.75 88 ALA A CA 1
ATOM 716 C C . ALA A 1 88 ? -24.497 13.766 16.658 1.00 81.75 88 ALA A C 1
ATOM 718 O O . ALA A 1 88 ? -24.441 12.547 16.776 1.00 81.75 88 ALA A O 1
ATOM 719 N N . TYR A 1 89 ? -23.737 14.403 15.763 1.00 85.12 89 TYR A N 1
ATOM 720 C CA . TYR A 1 89 ? -22.792 13.721 14.877 1.00 85.12 89 TYR A CA 1
ATOM 721 C C . TYR A 1 89 ? -21.582 13.166 15.636 1.00 85.12 89 TYR A C 1
ATOM 723 O O . TYR A 1 89 ? -21.201 12.011 15.438 1.00 85.12 89 TYR A O 1
ATOM 731 N N . LEU A 1 90 ? -21.006 13.962 16.540 1.00 83.50 90 LEU A N 1
ATOM 732 C CA . LEU A 1 90 ? -19.861 13.562 17.358 1.00 83.50 90 LEU A CA 1
ATOM 733 C C . LEU A 1 90 ? -20.215 12.427 18.326 1.00 83.50 90 LEU A C 1
ATOM 735 O O . LEU A 1 90 ? -19.432 11.490 18.487 1.00 83.50 90 LEU A O 1
ATOM 739 N N . SER A 1 91 ? -21.395 12.475 18.949 1.00 81.75 91 SER A N 1
ATOM 740 C CA . SER A 1 91 ? -21.881 11.377 19.797 1.00 81.75 91 SER A CA 1
ATOM 741 C C . SER A 1 91 ? -22.125 10.092 19.002 1.00 81.75 91 SER A C 1
ATOM 743 O O . SER A 1 91 ? -21.883 9.001 19.517 1.00 81.75 91 SER A O 1
ATOM 745 N N . ASP A 1 92 ? -22.518 10.203 17.733 1.00 82.31 92 ASP A N 1
ATOM 746 C CA . ASP A 1 92 ? -22.688 9.052 16.856 1.00 82.31 92 ASP A CA 1
ATOM 747 C C . ASP A 1 92 ? -21.343 8.469 16.389 1.00 82.31 92 ASP A C 1
ATOM 749 O O . ASP A 1 92 ? -21.165 7.255 16.436 1.00 82.31 92 ASP A O 1
ATOM 753 N N . ILE A 1 93 ? -20.349 9.305 16.049 1.00 82.31 93 ILE A N 1
ATOM 754 C CA . ILE A 1 93 ? -18.976 8.854 15.729 1.00 82.31 93 ILE A CA 1
ATOM 755 C C . ILE A 1 93 ? -18.368 8.056 16.885 1.00 82.31 93 ILE A C 1
ATOM 757 O O . ILE A 1 93 ? -17.745 7.018 16.652 1.00 82.31 93 ILE A O 1
ATOM 761 N N . LYS A 1 94 ? -18.570 8.501 18.132 1.00 80.56 94 LYS A N 1
ATOM 762 C CA . LYS A 1 94 ? -18.054 7.804 19.322 1.00 80.56 94 LYS A CA 1
ATOM 763 C C . LYS A 1 94 ? -18.528 6.349 19.418 1.00 80.56 94 LYS A C 1
ATOM 765 O O . LYS A 1 94 ? -17.822 5.535 20.003 1.00 80.56 94 LYS A O 1
ATOM 770 N N . LYS A 1 95 ? -19.673 5.995 18.819 1.00 74.56 95 LYS A N 1
ATOM 771 C CA . LYS A 1 95 ? -20.153 4.602 18.764 1.00 74.56 95 LYS A CA 1
ATOM 772 C C . LYS A 1 95 ? -19.327 3.732 17.811 1.00 74.56 95 LYS A C 1
ATOM 774 O O . LYS A 1 95 ? -19.172 2.542 18.064 1.00 74.56 95 LYS A O 1
ATOM 779 N N . TYR A 1 96 ? -18.792 4.315 16.738 1.00 72.00 96 TYR A N 1
ATOM 780 C CA . TYR A 1 96 ? -17.984 3.608 15.737 1.00 72.00 96 TYR A CA 1
ATOM 781 C C . TYR A 1 96 ? -16.506 3.520 16.136 1.00 72.00 96 TYR A C 1
ATOM 783 O O . TYR A 1 96 ? -15.860 2.501 15.886 1.00 72.00 96 TYR A O 1
ATOM 791 N N . ILE A 1 97 ? -15.979 4.543 16.819 1.00 72.75 97 ILE A N 1
ATOM 792 C CA . ILE A 1 97 ? -14.624 4.543 17.403 1.00 72.75 97 ILE A CA 1
ATOM 793 C C . ILE A 1 97 ? -14.653 3.825 18.765 1.00 72.75 97 ILE A C 1
ATOM 795 O O . ILE A 1 97 ? -14.274 4.356 19.806 1.00 72.75 97 ILE A O 1
ATOM 799 N N . GLY A 1 98 ? -15.177 2.600 18.768 1.00 73.62 98 GLY A N 1
ATOM 800 C CA . GLY A 1 98 ? -15.206 1.743 19.945 1.00 73.62 98 GLY A CA 1
ATOM 801 C C . GLY A 1 98 ? -13.905 0.957 20.101 1.00 73.62 98 GLY A C 1
ATOM 802 O O . GLY A 1 98 ? -13.302 0.529 19.115 1.00 73.62 98 GLY A O 1
ATOM 803 N N . VAL A 1 99 ? -13.527 0.670 21.350 1.00 69.12 99 VAL A N 1
ATOM 804 C CA . VAL A 1 99 ? -12.366 -0.171 21.711 1.00 69.12 99 VAL A CA 1
ATOM 805 C C . VAL A 1 99 ? -12.373 -1.507 20.955 1.00 69.12 99 VAL A C 1
ATOM 807 O O . VAL A 1 99 ? -11.333 -1.968 20.497 1.00 69.12 99 VAL A O 1
ATOM 810 N N . LYS A 1 100 ? -13.560 -2.089 20.729 1.00 73.12 100 LYS A N 1
ATOM 811 C CA . LYS A 1 100 ? -13.731 -3.317 19.939 1.00 73.12 100 LYS A CA 1
ATOM 812 C C . LYS A 1 100 ? -13.226 -3.149 18.501 1.00 73.12 100 LYS A C 1
ATOM 814 O O . LYS A 1 100 ? -12.434 -3.965 18.051 1.00 73.12 100 LYS A O 1
ATOM 819 N N . SER A 1 101 ? -13.621 -2.081 17.804 1.00 72.50 101 SER A N 1
ATOM 820 C CA . SER A 1 101 ? -13.191 -1.814 16.420 1.00 72.50 101 SER A CA 1
ATOM 821 C C . SER A 1 101 ? -11.668 -1.688 16.318 1.00 72.50 101 SER A C 1
ATOM 823 O O . SER A 1 101 ? -11.047 -2.257 15.425 1.00 72.50 101 SER A O 1
ATOM 825 N N . LEU A 1 102 ? -11.052 -1.031 17.303 1.00 78.25 102 LEU A N 1
ATOM 826 C CA . LEU A 1 102 ? -9.608 -0.812 17.350 1.00 78.25 102 LEU A CA 1
ATOM 827 C C . LEU A 1 102 ? -8.834 -2.117 17.623 1.00 78.25 102 LEU A C 1
ATOM 829 O O . LEU A 1 102 ? -7.834 -2.384 16.960 1.00 78.25 102 LEU A O 1
ATOM 833 N N . ILE A 1 103 ? -9.346 -2.974 18.516 1.00 79.75 103 ILE A N 1
ATOM 834 C CA . ILE A 1 103 ? -8.771 -4.297 18.831 1.00 79.75 103 ILE A CA 1
ATOM 835 C C . ILE A 1 103 ? -8.772 -5.239 17.618 1.00 79.75 103 ILE A C 1
ATOM 837 O O . ILE A 1 103 ? -7.861 -6.054 17.479 1.00 79.75 103 ILE A O 1
ATOM 841 N N . TYR A 1 104 ? -9.778 -5.158 16.745 1.00 79.00 104 TYR A N 1
ATOM 842 C CA . TYR A 1 104 ? -9.843 -5.998 15.543 1.00 79.00 104 TYR A CA 1
ATOM 843 C C . TYR A 1 104 ? -9.120 -5.365 14.346 1.00 79.00 104 TYR A C 1
ATOM 845 O O . TYR A 1 104 ? -8.429 -6.059 13.603 1.00 79.00 104 TYR A O 1
ATOM 853 N N . GLY A 1 105 ? -9.270 -4.054 14.153 1.00 81.94 105 GLY A N 1
ATOM 854 C CA . GLY A 1 105 ? -8.773 -3.351 12.973 1.00 81.94 105 GLY A CA 1
ATOM 855 C C . GLY A 1 105 ? -7.262 -3.146 12.977 1.00 81.94 105 GLY A C 1
ATOM 856 O O . GLY A 1 105 ? -6.612 -3.405 11.967 1.00 81.94 105 GLY A O 1
ATOM 857 N N . VAL A 1 106 ? -6.682 -2.725 14.107 1.00 86.00 106 VAL A N 1
ATOM 858 C CA . VAL A 1 106 ? -5.253 -2.369 14.169 1.00 86.00 106 VAL A CA 1
ATOM 859 C C . VAL A 1 106 ? -4.337 -3.569 13.894 1.00 86.00 106 VAL A C 1
ATOM 861 O O . VAL A 1 106 ? -3.462 -3.437 13.037 1.00 86.00 106 VAL A O 1
ATOM 864 N N . PRO A 1 107 ? -4.527 -4.752 14.516 1.00 87.56 107 PRO A N 1
ATOM 865 C CA . PRO A 1 107 ? -3.684 -5.911 14.221 1.00 87.56 107 PRO A CA 1
ATOM 866 C C . PRO A 1 107 ? -3.776 -6.355 12.758 1.00 87.56 107 PRO A C 1
ATOM 868 O O . PRO A 1 107 ? -2.765 -6.711 12.155 1.00 87.56 107 PRO A O 1
ATOM 871 N N . LEU A 1 108 ? -4.974 -6.297 12.164 1.00 86.62 108 LEU A N 1
ATOM 872 C CA . LEU A 1 108 ? -5.178 -6.651 10.761 1.00 86.62 108 LEU A CA 1
ATOM 873 C C . LEU A 1 108 ? -4.480 -5.660 9.818 1.00 86.62 108 LEU A C 1
ATOM 875 O O . LEU A 1 108 ? -3.788 -6.088 8.896 1.00 86.62 108 LEU A O 1
ATOM 879 N N . LEU A 1 109 ? -4.613 -4.352 10.068 1.00 88.12 109 LEU A N 1
ATOM 880 C CA . LEU A 1 109 ? -3.918 -3.307 9.307 1.00 88.12 109 LEU A CA 1
ATOM 881 C C . LEU A 1 109 ? -2.397 -3.452 9.406 1.00 88.12 109 LEU A C 1
ATOM 883 O O . LEU A 1 109 ? -1.689 -3.278 8.413 1.00 88.12 109 LEU A O 1
ATOM 887 N N . TYR A 1 110 ? -1.889 -3.815 10.583 1.00 89.69 110 TYR A N 1
ATOM 888 C CA . TYR A 1 110 ? -0.465 -4.052 10.785 1.00 89.69 110 TYR A CA 1
ATOM 889 C C . TYR A 1 110 ? 0.043 -5.230 9.943 1.00 89.69 110 TYR A C 1
ATOM 891 O O . TYR A 1 110 ? 1.027 -5.092 9.216 1.00 89.69 110 TYR A O 1
ATOM 899 N N . ILE A 1 111 ? -0.666 -6.364 9.953 1.00 91.12 111 ILE A N 1
ATOM 900 C CA . ILE A 1 111 ? -0.315 -7.520 9.111 1.00 91.12 111 ILE A CA 1
ATOM 901 C C . ILE A 1 111 ? -0.395 -7.163 7.629 1.00 91.12 111 ILE A C 1
ATOM 903 O O . ILE A 1 111 ? 0.495 -7.523 6.864 1.00 91.12 111 ILE A O 1
ATOM 907 N N . LEU A 1 112 ? -1.418 -6.410 7.224 1.00 90.56 112 LEU A N 1
ATOM 908 C CA . LEU A 1 112 ? -1.572 -5.960 5.845 1.00 90.56 112 LEU A CA 1
ATOM 909 C C . LEU A 1 112 ? -0.404 -5.060 5.403 1.00 90.56 112 LEU A C 1
ATOM 911 O O . LEU A 1 112 ? 0.078 -5.175 4.280 1.00 90.56 112 LEU A O 1
ATOM 915 N N . THR A 1 113 ? 0.101 -4.211 6.301 1.00 92.06 113 THR A N 1
ATOM 916 C CA . THR A 1 113 ? 1.280 -3.361 6.059 1.00 92.06 113 THR A CA 1
ATOM 917 C C . THR A 1 113 ? 2.536 -4.196 5.810 1.00 92.06 113 THR A C 1
ATOM 919 O O . THR A 1 113 ? 3.307 -3.918 4.887 1.00 92.06 113 THR A O 1
ATOM 922 N N . ILE A 1 114 ? 2.729 -5.249 6.607 1.00 93.50 114 ILE A N 1
ATOM 923 C CA . ILE A 1 114 ? 3.836 -6.197 6.434 1.00 93.50 114 ILE A CA 1
ATOM 924 C C . ILE A 1 114 ? 3.683 -6.945 5.107 1.00 93.50 114 ILE A C 1
ATOM 926 O O . ILE A 1 114 ? 4.628 -7.008 4.323 1.00 93.50 114 ILE A O 1
ATOM 930 N N . PHE A 1 115 ? 2.481 -7.446 4.819 1.00 93.75 115 PHE A N 1
ATOM 931 C CA . PHE A 1 115 ? 2.179 -8.149 3.577 1.00 93.75 115 PHE A CA 1
ATOM 932 C C . PHE A 1 115 ? 2.487 -7.292 2.342 1.00 93.75 115 PHE A C 1
ATOM 934 O O . PHE A 1 115 ? 3.194 -7.750 1.446 1.00 93.75 115 PHE A O 1
ATOM 941 N N . PHE A 1 116 ? 2.038 -6.032 2.308 1.00 93.12 116 PHE A N 1
ATOM 942 C CA . PHE A 1 116 ? 2.356 -5.117 1.206 1.00 93.12 116 PHE A CA 1
ATOM 943 C C . PHE A 1 116 ? 3.856 -4.844 1.079 1.00 93.12 116 PHE A C 1
ATOM 945 O O . PHE A 1 116 ? 4.367 -4.734 -0.035 1.00 93.12 116 PHE A O 1
ATOM 952 N N . SER A 1 117 ? 4.579 -4.785 2.199 1.00 94.38 117 SER A N 1
ATOM 953 C CA . SER A 1 117 ? 6.035 -4.615 2.184 1.00 94.38 117 SER A CA 1
ATOM 954 C C . SER A 1 117 ? 6.735 -5.823 1.556 1.00 94.38 117 SER A C 1
ATOM 956 O O . SER A 1 117 ? 7.570 -5.648 0.668 1.00 94.38 117 SER A O 1
ATOM 958 N N . PHE A 1 118 ? 6.330 -7.046 1.908 1.00 94.56 118 PHE A N 1
ATOM 959 C CA . PHE A 1 118 ? 6.837 -8.262 1.264 1.00 94.56 118 PHE A CA 1
ATOM 960 C C . PHE A 1 118 ? 6.449 -8.343 -0.210 1.00 94.56 118 PHE A C 1
ATOM 962 O O . PHE A 1 118 ? 7.273 -8.704 -1.045 1.00 94.56 118 PHE A O 1
ATOM 969 N N . PHE A 1 119 ? 5.224 -7.952 -0.552 1.00 93.69 119 PHE A N 1
ATOM 970 C CA . PHE A 1 119 ? 4.739 -7.979 -1.927 1.00 93.69 119 PHE A CA 1
ATOM 971 C C . PHE A 1 119 ? 5.524 -7.024 -2.830 1.00 93.69 119 PHE A C 1
ATOM 973 O O . PHE A 1 119 ? 5.948 -7.401 -3.920 1.00 93.69 119 PHE A O 1
ATOM 980 N N . THR A 1 120 ? 5.775 -5.800 -2.368 1.00 93.31 120 THR A N 1
ATOM 981 C CA . THR A 1 120 ? 6.591 -4.839 -3.117 1.00 93.31 120 THR A CA 1
ATOM 982 C C . THR A 1 120 ? 8.061 -5.241 -3.145 1.00 93.31 120 THR A C 1
ATOM 984 O O . THR A 1 120 ? 8.697 -5.081 -4.181 1.00 93.31 120 THR A O 1
ATOM 987 N N . SER A 1 121 ? 8.587 -5.841 -2.073 1.00 93.12 121 SER A N 1
ATOM 988 C CA . SER A 1 121 ? 9.931 -6.438 -2.087 1.00 93.12 121 SER A CA 1
ATOM 989 C C . SER A 1 121 ? 10.051 -7.505 -3.181 1.00 93.12 121 SER A C 1
ATOM 991 O O . SER A 1 121 ? 10.977 -7.466 -3.986 1.00 93.12 121 SER A O 1
ATOM 993 N N . ALA A 1 122 ? 9.059 -8.398 -3.285 1.00 91.94 122 ALA A N 1
ATOM 994 C CA . ALA A 1 122 ? 9.001 -9.409 -4.338 1.00 91.94 122 ALA A CA 1
ATOM 995 C C . ALA A 1 122 ? 8.968 -8.778 -5.738 1.00 91.94 122 ALA A C 1
ATOM 997 O O . ALA A 1 122 ? 9.697 -9.210 -6.628 1.00 91.94 122 ALA A O 1
ATOM 998 N N . LYS A 1 123 ? 8.170 -7.717 -5.928 1.00 90.56 123 LYS A N 1
ATOM 999 C CA . LYS A 1 123 ? 8.119 -6.973 -7.196 1.00 90.56 123 LYS A CA 1
ATOM 1000 C C . LYS A 1 123 ? 9.459 -6.348 -7.568 1.00 90.56 123 LYS A C 1
ATOM 1002 O O . LYS A 1 123 ? 9.874 -6.454 -8.716 1.00 90.56 123 LYS A O 1
ATOM 1007 N N . ASN A 1 124 ? 10.146 -5.736 -6.608 1.00 90.25 124 ASN A N 1
ATOM 1008 C CA . ASN A 1 124 ? 11.448 -5.110 -6.836 1.00 90.25 124 ASN A CA 1
ATOM 1009 C C . ASN A 1 124 ? 12.520 -6.123 -7.259 1.00 90.25 124 ASN A C 1
ATOM 1011 O O . ASN A 1 124 ? 13.502 -5.748 -7.891 1.00 90.25 124 ASN A O 1
ATOM 1015 N N . MET A 1 125 ? 12.331 -7.401 -6.926 1.00 90.56 125 MET A N 1
ATOM 1016 C CA . MET A 1 125 ? 13.242 -8.480 -7.295 1.00 90.56 125 MET A CA 1
ATOM 1017 C C . MET A 1 125 ? 12.921 -9.138 -8.637 1.00 90.56 125 MET A C 1
ATOM 1019 O O . MET A 1 125 ? 13.752 -9.907 -9.114 1.00 90.56 125 MET A O 1
ATOM 1023 N N . ILE A 1 126 ? 11.779 -8.834 -9.270 1.00 89.31 126 ILE A N 1
ATOM 1024 C CA . ILE A 1 126 ? 11.423 -9.376 -10.592 1.00 89.31 126 ILE A CA 1
ATOM 1025 C C . ILE A 1 126 ? 12.588 -9.277 -11.592 1.00 89.31 126 ILE A C 1
ATOM 1027 O O . ILE A 1 126 ? 12.907 -10.318 -12.157 1.00 89.31 126 ILE A O 1
ATOM 1031 N N . PRO A 1 127 ? 13.294 -8.133 -11.750 1.00 87.62 127 PRO A N 1
ATOM 1032 C CA . PRO A 1 127 ? 14.392 -8.026 -12.717 1.00 87.62 127 PRO A CA 1
ATOM 1033 C C . PRO A 1 127 ? 15.535 -9.020 -12.467 1.00 87.62 127 PRO A C 1
ATOM 1035 O O . PRO A 1 127 ? 16.201 -9.441 -13.409 1.00 87.62 127 PRO A O 1
ATOM 1038 N N . SER A 1 128 ? 15.768 -9.389 -11.203 1.00 86.88 128 SER A N 1
ATOM 1039 C CA . SER A 1 128 ? 16.817 -10.331 -10.796 1.00 86.88 128 SER A CA 1
ATOM 1040 C C . SER A 1 128 ? 16.398 -11.794 -10.969 1.00 86.88 128 SER A C 1
ATOM 1042 O O . SER A 1 128 ? 17.258 -12.661 -11.082 1.00 86.88 128 SER A O 1
ATOM 1044 N N . ILE A 1 129 ? 15.091 -12.080 -10.934 1.00 85.44 129 ILE A N 1
ATOM 1045 C CA . ILE A 1 129 ? 14.538 -13.439 -11.062 1.00 85.44 129 ILE A CA 1
ATOM 1046 C C . ILE A 1 129 ? 14.268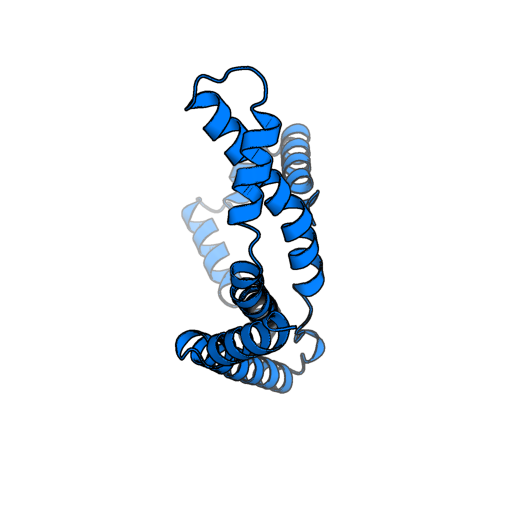 -13.755 -12.534 1.00 85.44 129 ILE A C 1
ATOM 1048 O O . ILE A 1 129 ? 14.702 -14.779 -13.053 1.00 85.44 129 ILE A O 1
ATOM 1052 N N . VAL A 1 130 ? 13.533 -12.866 -13.198 1.00 86.06 130 VAL A N 1
ATOM 1053 C CA . VAL A 1 130 ? 13.211 -12.930 -14.618 1.00 86.06 130 VAL A CA 1
ATOM 1054 C C . VAL A 1 130 ? 13.601 -11.579 -15.208 1.00 86.06 130 VAL A C 1
ATOM 1056 O O . VAL A 1 130 ? 12.838 -10.616 -15.086 1.00 86.06 130 VAL A O 1
ATOM 1059 N N . PRO A 1 131 ? 14.777 -11.486 -15.852 1.00 83.00 131 PRO A N 1
ATOM 1060 C CA . PRO A 1 131 ? 15.129 -10.309 -16.631 1.00 83.00 131 PRO A CA 1
ATOM 1061 C C . PRO A 1 131 ? 13.999 -10.023 -17.620 1.00 83.00 131 PRO A C 1
ATOM 1063 O O . PRO A 1 131 ? 13.421 -10.976 -18.153 1.00 83.00 131 PRO A O 1
ATOM 1066 N N . PHE A 1 132 ? 13.687 -8.746 -17.850 1.00 86.50 132 PHE A N 1
ATOM 1067 C CA . PHE A 1 132 ? 12.596 -8.244 -18.697 1.00 86.50 132 PHE A CA 1
ATOM 1068 C C . PHE A 1 132 ? 12.743 -8.626 -20.189 1.00 86.50 132 PHE A C 1
ATOM 1070 O O . PHE A 1 132 ? 12.850 -7.800 -21.088 1.00 86.50 132 PHE A O 1
ATOM 1077 N N . SER A 1 133 ? 12.781 -9.924 -20.459 1.00 86.75 133 SER A N 1
ATOM 1078 C CA . SER A 1 133 ? 13.113 -10.565 -21.731 1.00 86.75 133 SER A CA 1
ATOM 1079 C C . SER A 1 133 ? 12.044 -10.341 -22.792 1.00 86.75 133 SER A C 1
ATOM 1081 O O . SER A 1 133 ? 12.339 -10.371 -23.983 1.00 86.75 133 SER A O 1
ATOM 1083 N N . TRP A 1 134 ? 10.812 -10.07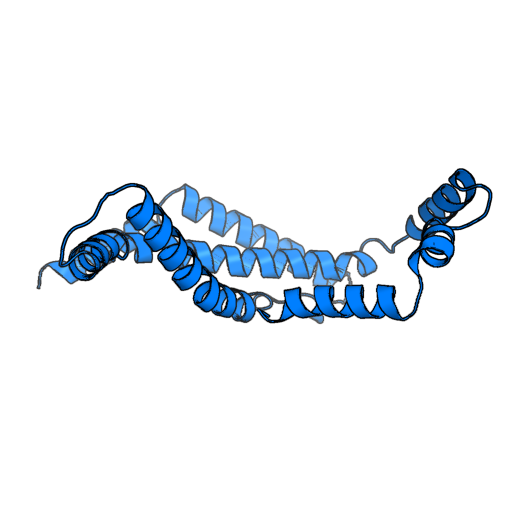8 -22.359 1.00 90.94 134 TRP A N 1
ATOM 1084 C CA . TRP A 1 134 ? 9.688 -9.791 -23.238 1.00 90.94 134 TRP A CA 1
ATOM 1085 C C . TRP A 1 134 ? 9.560 -8.313 -23.602 1.00 90.94 134 TRP A C 1
ATOM 1087 O O . TRP A 1 134 ? 8.865 -8.023 -24.571 1.00 90.94 134 TRP A O 1
ATOM 1097 N N . ASP A 1 135 ? 10.243 -7.392 -22.915 1.00 92.19 135 ASP A N 1
ATOM 1098 C CA . ASP A 1 135 ? 10.092 -5.951 -23.169 1.00 92.19 135 ASP A CA 1
ATOM 1099 C C . ASP A 1 135 ? 10.446 -5.601 -24.616 1.00 92.19 135 ASP A C 1
ATOM 1101 O O . ASP A 1 135 ? 9.700 -4.886 -25.288 1.00 92.19 135 ASP A O 1
ATOM 1105 N N . LEU A 1 136 ? 11.542 -6.163 -25.138 1.00 93.19 136 LEU A N 1
ATOM 1106 C CA . LEU A 1 136 ? 11.952 -5.942 -26.525 1.00 93.19 136 LEU A CA 1
ATOM 1107 C C . LEU A 1 136 ? 10.959 -6.562 -27.517 1.00 93.19 136 LEU A C 1
ATOM 1109 O O . LEU A 1 136 ? 10.614 -5.937 -28.519 1.00 93.19 136 LEU A O 1
ATOM 1113 N N . THR A 1 137 ? 10.487 -7.778 -27.239 1.00 94.75 137 THR A N 1
ATOM 1114 C CA . THR A 1 137 ? 9.513 -8.478 -28.087 1.00 94.75 137 THR A CA 1
ATOM 1115 C C . THR A 1 137 ? 8.209 -7.691 -28.183 1.00 94.75 137 THR A C 1
ATOM 1117 O O . THR A 1 137 ? 7.743 -7.423 -29.288 1.00 94.75 137 THR A O 1
ATOM 1120 N N . LEU A 1 138 ? 7.664 -7.259 -27.044 1.00 95.31 138 LEU A N 1
ATOM 1121 C CA . LEU A 1 138 ? 6.430 -6.476 -26.977 1.00 95.31 138 LEU A CA 1
ATOM 1122 C C . LEU A 1 138 ? 6.599 -5.105 -27.640 1.00 95.31 138 LEU A C 1
ATOM 1124 O O . LEU A 1 138 ? 5.765 -4.723 -28.452 1.00 95.31 138 LEU A O 1
ATOM 1128 N N . THR A 1 139 ? 7.726 -4.424 -27.410 1.00 95.25 139 THR A N 1
ATOM 1129 C CA . THR A 1 139 ? 8.044 -3.148 -28.078 1.00 95.25 139 THR A CA 1
ATOM 1130 C C . THR A 1 139 ? 8.072 -3.293 -29.603 1.00 95.25 139 THR A C 1
ATOM 1132 O O . THR A 1 139 ? 7.586 -2.426 -30.330 1.00 95.25 139 THR A O 1
ATOM 1135 N N . ASN A 1 140 ? 8.637 -4.389 -30.119 1.00 95.69 140 ASN A N 1
ATOM 1136 C CA . ASN A 1 140 ? 8.688 -4.641 -31.559 1.00 95.69 140 ASN A CA 1
ATOM 1137 C C . ASN A 1 140 ? 7.309 -4.970 -32.140 1.00 95.69 140 ASN A C 1
ATOM 1139 O O . ASN A 1 140 ? 7.011 -4.549 -33.257 1.00 95.69 140 ASN A O 1
ATOM 1143 N N . TRP A 1 141 ? 6.468 -5.695 -31.400 1.00 96.06 141 TRP A N 1
ATOM 1144 C CA . TRP A 1 141 ? 5.083 -5.939 -31.800 1.00 96.06 141 TRP A CA 1
ATOM 1145 C C . TRP A 1 141 ? 4.268 -4.650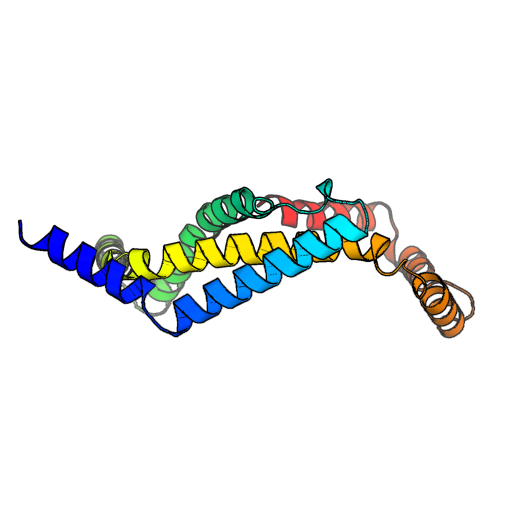 -31.819 1.00 96.06 141 TRP A C 1
ATOM 1147 O O . TRP A 1 141 ? 3.599 -4.386 -32.814 1.00 96.06 141 TRP A O 1
ATOM 1157 N N . ASP A 1 142 ? 4.390 -3.810 -30.790 1.00 95.62 142 ASP A N 1
ATOM 1158 C CA . ASP A 1 142 ? 3.741 -2.498 -30.751 1.00 95.62 142 ASP A CA 1
ATOM 1159 C C . ASP A 1 142 ? 4.161 -1.641 -31.945 1.00 95.62 142 ASP A C 1
ATOM 1161 O O . ASP A 1 142 ? 3.305 -1.075 -32.627 1.00 95.62 142 ASP A O 1
ATOM 1165 N N . ARG A 1 143 ? 5.463 -1.614 -32.260 1.00 96.12 143 ARG A N 1
ATOM 1166 C CA . ARG A 1 143 ? 5.992 -0.917 -33.438 1.00 96.12 143 ARG A CA 1
ATOM 1167 C C . ARG A 1 143 ? 5.401 -1.456 -34.740 1.00 96.12 143 ARG A C 1
ATOM 1169 O O . ARG A 1 143 ? 5.028 -0.684 -35.619 1.00 96.12 143 ARG A O 1
ATOM 1176 N N . PHE A 1 144 ? 5.330 -2.777 -34.883 1.00 96.25 144 PHE A N 1
ATOM 1177 C CA . PHE A 1 144 ? 4.776 -3.413 -36.076 1.00 96.25 144 PHE A CA 1
ATOM 1178 C C . PHE A 1 144 ? 3.295 -3.060 -36.268 1.00 96.25 144 PHE A C 1
ATOM 1180 O O . PHE A 1 144 ? 2.889 -2.686 -37.367 1.00 96.25 144 PHE A O 1
ATOM 1187 N N . LEU A 1 145 ? 2.505 -3.107 -35.192 1.00 95.50 145 LEU A N 1
ATOM 1188 C CA . LEU A 1 145 ? 1.077 -2.783 -35.216 1.00 95.50 145 LEU A CA 1
ATOM 1189 C C . LEU A 1 145 ? 0.797 -1.312 -35.556 1.00 95.50 145 LEU A C 1
ATOM 1191 O O . LEU A 1 145 ? -0.241 -1.014 -36.139 1.00 95.50 145 LEU A O 1
ATOM 1195 N N . HIS A 1 146 ? 1.722 -0.407 -35.234 1.00 95.06 146 HIS A N 1
ATOM 1196 C CA . HIS A 1 146 ? 1.592 1.031 -35.482 1.00 95.06 146 HIS A CA 1
ATOM 1197 C C . HIS A 1 146 ? 2.323 1.496 -36.752 1.00 95.06 146 HIS A C 1
ATOM 1199 O O . HIS A 1 146 ? 2.576 2.683 -36.934 1.00 95.06 146 HIS A O 1
ATOM 1205 N N . GLY A 1 147 ? 2.641 0.575 -37.669 1.00 94.12 147 GLY A N 1
ATOM 1206 C CA . GLY A 1 147 ? 3.185 0.929 -38.984 1.00 94.12 147 GLY A CA 1
ATOM 1207 C C . GLY A 1 147 ? 4.663 1.322 -38.971 1.00 94.12 147 GLY A C 1
ATOM 1208 O O . GLY A 1 147 ? 5.112 2.046 -39.855 1.00 94.12 147 GLY A O 1
ATOM 1209 N N . GLY A 1 148 ? 5.431 0.841 -37.992 1.00 93.50 148 GLY A N 1
ATOM 1210 C CA . GLY A 1 148 ? 6.870 1.086 -37.889 1.00 93.50 148 GLY A CA 1
ATOM 1211 C C . GLY A 1 148 ? 7.261 2.165 -36.878 1.00 93.50 148 GLY A C 1
ATOM 1212 O O . GLY A 1 148 ? 8.447 2.280 -36.572 1.00 93.50 148 GLY A O 1
ATOM 1213 N N . THR A 1 149 ? 6.300 2.896 -36.315 1.00 93.19 149 THR A N 1
ATOM 1214 C CA . THR A 1 149 ? 6.515 3.887 -35.249 1.00 93.19 149 THR A CA 1
ATOM 1215 C C . THR A 1 149 ? 6.064 3.341 -33.903 1.00 93.19 149 THR A C 1
ATOM 1217 O O . THR A 1 149 ? 5.248 2.423 -33.826 1.00 93.19 149 THR A O 1
ATOM 1220 N N . LEU A 1 150 ? 6.626 3.857 -32.812 1.00 94.56 150 LEU A N 1
ATOM 1221 C CA . LEU A 1 150 ? 6.176 3.464 -31.482 1.00 94.56 150 LEU A CA 1
ATOM 1222 C C . LEU A 1 150 ? 4.911 4.246 -31.091 1.00 94.56 150 LEU A C 1
ATOM 1224 O O . LEU A 1 150 ? 4.800 5.432 -31.404 1.00 94.56 150 LEU A O 1
ATOM 1228 N N . PRO A 1 151 ? 3.975 3.642 -30.334 1.00 92.12 151 PRO A N 1
ATOM 1229 C CA . PRO A 1 151 ? 2.736 4.317 -29.936 1.00 92.12 151 PRO A CA 1
ATOM 1230 C C . PRO A 1 151 ? 2.969 5.645 -29.203 1.00 92.12 151 PRO A C 1
ATOM 1232 O O . PRO A 1 151 ? 2.221 6.606 -29.379 1.00 92.12 151 PRO A O 1
ATOM 1235 N N . TRP A 1 152 ? 4.021 5.710 -28.380 1.00 90.12 152 TRP A N 1
ATOM 1236 C CA . TRP A 1 152 ? 4.355 6.916 -27.624 1.00 90.12 152 TRP A CA 1
ATOM 1237 C C . TRP A 1 152 ? 4.873 8.051 -28.516 1.00 90.12 152 TRP A C 1
ATOM 1239 O O . TRP A 1 152 ? 4.696 9.204 -28.142 1.00 90.12 152 TRP A O 1
ATOM 1249 N N . GLU A 1 153 ? 5.456 7.751 -29.682 1.00 92.38 153 GLU A N 1
ATOM 1250 C CA . GLU A 1 153 ? 5.901 8.757 -30.658 1.00 92.38 153 GLU A CA 1
ATOM 1251 C C . GLU A 1 153 ? 4.681 9.427 -31.296 1.00 92.38 153 GLU A C 1
ATOM 1253 O O . GLU A 1 153 ? 4.564 10.646 -31.267 1.00 92.38 153 GLU A O 1
ATOM 1258 N N . ILE A 1 154 ? 3.695 8.630 -31.727 1.00 90.81 154 ILE A N 1
ATOM 1259 C CA . ILE A 1 154 ? 2.413 9.129 -32.259 1.00 90.81 154 ILE A CA 1
ATOM 1260 C C . ILE A 1 154 ? 1.695 10.002 -31.216 1.00 90.81 154 ILE A C 1
ATOM 1262 O O . ILE A 1 154 ? 1.148 11.068 -31.517 1.00 90.81 154 ILE A O 1
ATOM 1266 N N . LEU A 1 155 ? 1.691 9.554 -29.958 1.00 90.19 155 LEU A N 1
ATOM 1267 C CA . LEU A 1 155 ? 1.103 10.315 -28.861 1.00 90.19 155 LEU A CA 1
ATOM 1268 C C . LEU A 1 155 ? 1.868 11.623 -28.610 1.00 90.19 155 LEU A C 1
ATOM 1270 O O . LEU A 1 155 ? 1.260 12.665 -28.369 1.00 90.19 155 LEU A O 1
ATOM 1274 N N . HIS A 1 156 ? 3.197 11.589 -28.662 1.00 89.25 156 HIS A N 1
ATOM 1275 C CA . HIS A 1 156 ? 4.016 12.775 -28.448 1.00 89.25 156 HIS A CA 1
ATOM 1276 C C . HIS A 1 156 ? 3.853 13.794 -29.584 1.00 89.25 156 HIS A C 1
ATOM 1278 O O . HIS A 1 156 ? 3.738 14.985 -29.313 1.00 89.25 156 HIS A O 1
ATOM 1284 N N . ASP A 1 157 ? 3.717 13.352 -30.830 1.00 88.31 157 ASP A N 1
ATOM 1285 C CA . ASP A 1 157 ? 3.465 14.251 -31.961 1.00 88.31 157 ASP A CA 1
ATOM 1286 C C . ASP A 1 157 ? 2.100 14.953 -31.857 1.00 88.31 157 ASP A C 1
ATOM 1288 O O . ASP A 1 157 ? 1.947 16.101 -32.274 1.00 88.31 157 ASP A O 1
ATOM 1292 N N . THR A 1 158 ? 1.101 14.292 -31.263 1.00 86.19 158 THR A N 1
ATOM 1293 C CA . THR A 1 158 ? -0.260 14.841 -31.134 1.00 86.19 158 THR A CA 1
ATOM 1294 C C . THR A 1 158 ? -0.453 15.719 -29.899 1.00 86.19 158 THR A C 1
ATOM 1296 O O . THR A 1 158 ? -1.100 16.762 -29.984 1.00 86.19 158 THR A O 1
ATOM 1299 N N . ILE A 1 159 ? 0.084 15.320 -28.741 1.00 87.12 159 ILE A N 1
ATOM 1300 C CA . ILE A 1 159 ? -0.147 16.010 -27.460 1.00 87.12 159 ILE A CA 1
ATOM 1301 C C . ILE A 1 159 ? 1.132 16.332 -26.677 1.00 87.12 159 ILE A C 1
ATOM 1303 O O . ILE A 1 159 ? 1.044 16.854 -25.570 1.00 87.12 159 ILE A O 1
ATOM 1307 N N . GLY A 1 160 ? 2.320 16.081 -27.222 1.00 85.56 160 GLY A N 1
ATOM 1308 C CA . GLY A 1 160 ? 3.618 16.222 -26.546 1.00 85.56 160 GLY A CA 1
ATOM 1309 C C . GLY A 1 160 ? 4.141 17.648 -26.374 1.00 85.56 160 GLY A C 1
ATOM 1310 O O . GLY A 1 160 ? 5.317 17.831 -26.068 1.00 85.56 160 GLY A O 1
ATOM 1311 N N . SER A 1 161 ? 3.295 18.673 -26.523 1.00 89.75 161 SER A N 1
ATOM 1312 C CA . SER A 1 161 ? 3.703 20.062 -26.282 1.00 89.75 161 SER A CA 1
ATOM 1313 C C . SER A 1 161 ? 4.278 20.247 -24.868 1.00 89.75 161 SER A C 1
ATOM 1315 O O . SER A 1 161 ? 3.893 19.542 -23.924 1.00 89.75 161 SER A O 1
ATOM 1317 N N . TYR A 1 162 ? 5.170 21.232 -24.699 1.00 90.25 162 TYR A N 1
ATOM 1318 C CA . TYR A 1 162 ? 5.719 21.589 -23.383 1.00 90.25 162 TYR A CA 1
ATOM 1319 C C . TYR A 1 162 ? 4.601 21.802 -22.356 1.00 90.25 162 TYR A C 1
ATOM 1321 O O . TYR A 1 162 ? 4.653 21.250 -21.258 1.00 90.25 162 TYR A O 1
ATOM 1329 N N . THR A 1 163 ? 3.558 22.543 -22.736 1.00 91.44 163 THR A N 1
ATOM 1330 C CA . THR A 1 163 ? 2.421 22.860 -21.868 1.00 91.44 163 THR A CA 1
ATOM 1331 C C . THR A 1 163 ? 1.686 21.601 -21.421 1.00 91.44 163 THR A C 1
ATOM 1333 O O . THR A 1 163 ? 1.433 21.439 -20.229 1.00 91.44 163 THR A O 1
ATOM 1336 N N . THR A 1 164 ? 1.385 20.682 -22.342 1.00 90.12 164 THR A N 1
ATOM 1337 C CA . THR A 1 164 ? 0.671 19.440 -22.013 1.00 90.12 164 THR A CA 1
ATOM 1338 C C . THR A 1 164 ? 1.506 18.537 -21.115 1.00 90.12 164 THR A C 1
ATOM 1340 O O . THR A 1 164 ? 1.013 18.051 -20.099 1.00 90.12 164 THR A O 1
ATOM 1343 N N . THR A 1 165 ? 2.785 18.347 -21.443 1.00 90.00 165 THR A N 1
ATOM 1344 C CA . THR A 1 165 ? 3.695 17.508 -20.652 1.00 90.00 165 THR A CA 1
ATOM 1345 C C . THR A 1 165 ? 3.911 18.098 -19.257 1.00 90.00 165 THR A C 1
ATOM 1347 O O . THR A 1 165 ? 3.911 17.372 -18.261 1.00 90.00 165 THR A O 1
ATOM 1350 N N . HIS A 1 166 ? 4.034 19.424 -19.155 1.00 90.06 166 HIS A N 1
ATOM 1351 C CA . HIS A 1 166 ? 4.165 20.126 -17.881 1.00 90.06 166 HIS A CA 1
ATOM 1352 C C . HIS A 1 166 ? 2.893 20.024 -17.033 1.00 90.06 166 HIS A C 1
ATOM 1354 O O . HIS A 1 166 ? 2.968 19.753 -15.831 1.00 90.06 166 HIS A O 1
ATOM 1360 N N . LEU A 1 167 ? 1.722 20.182 -17.651 1.00 92.12 167 LEU A N 1
ATOM 1361 C CA . LEU A 1 167 ? 0.432 20.029 -16.987 1.00 92.12 167 LEU A CA 1
ATOM 1362 C C . LEU A 1 167 ? 0.238 18.591 -16.483 1.00 92.12 167 LEU A C 1
ATOM 1364 O O . LEU A 1 167 ? -0.094 18.390 -15.316 1.00 92.12 167 LEU A O 1
ATOM 1368 N N . LEU A 1 168 ? 0.534 17.590 -17.319 1.00 89.19 168 LEU A N 1
ATOM 1369 C CA . LEU A 1 168 ? 0.484 16.177 -16.945 1.00 89.19 168 LEU A CA 1
ATOM 1370 C C . LEU A 1 168 ? 1.455 15.864 -15.800 1.00 89.19 168 LEU A C 1
ATOM 1372 O O . LEU A 1 168 ? 1.073 15.214 -14.830 1.00 89.19 168 LEU A O 1
ATOM 1376 N N . SER A 1 169 ? 2.688 16.378 -15.864 1.00 89.69 169 SER A N 1
ATOM 1377 C CA . SER A 1 169 ? 3.676 16.242 -14.787 1.00 89.69 169 SER A CA 1
ATOM 1378 C C . SER A 1 169 ? 3.190 16.885 -13.487 1.00 89.69 169 SER A C 1
ATOM 1380 O O . SER A 1 169 ? 3.388 16.329 -12.408 1.00 89.69 169 SER A O 1
ATOM 1382 N N . THR A 1 170 ? 2.521 18.035 -13.578 1.00 90.31 170 THR A N 1
ATOM 1383 C CA . THR A 1 170 ? 1.953 18.735 -12.422 1.00 90.31 170 THR A CA 1
ATOM 1384 C C . THR A 1 170 ? 0.843 17.905 -11.785 1.00 90.31 170 THR A C 1
ATOM 1386 O O . THR A 1 170 ? 0.922 17.620 -10.594 1.00 90.31 170 THR A O 1
ATOM 1389 N N . PHE A 1 171 ? -0.128 17.419 -12.563 1.00 88.25 171 PHE A N 1
ATOM 1390 C CA . PHE A 1 171 ? -1.181 16.534 -12.053 1.00 88.25 171 PHE A CA 1
ATOM 1391 C C . PHE A 1 171 ? -0.630 15.224 -11.481 1.00 88.25 171 PHE A C 1
ATOM 1393 O O . PHE A 1 171 ? -1.075 14.777 -10.423 1.00 88.25 171 PHE A O 1
ATOM 1400 N N . TYR A 1 172 ?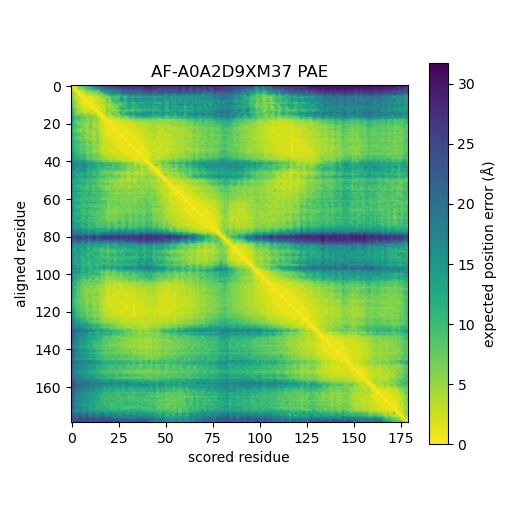 0.389 14.645 -12.117 1.00 85.31 172 TYR A N 1
ATOM 1401 C CA . TYR A 1 172 ? 1.075 13.463 -11.603 1.00 85.31 172 TYR A CA 1
ATOM 1402 C C . TYR A 1 172 ? 1.751 13.734 -10.251 1.00 85.31 172 TYR A C 1
ATOM 1404 O O . TYR A 1 172 ? 1.674 12.912 -9.344 1.00 85.31 172 TYR A O 1
ATOM 1412 N N . LYS A 1 173 ? 2.369 14.908 -10.065 1.00 85.88 173 LYS A N 1
ATOM 1413 C CA . LYS A 1 173 ? 2.954 15.317 -8.776 1.00 85.88 173 LYS A CA 1
ATOM 1414 C C . LYS A 1 173 ? 1.891 15.607 -7.716 1.00 85.88 173 LYS A C 1
ATOM 1416 O O . LYS A 1 173 ? 2.119 15.266 -6.558 1.00 85.88 173 LYS A O 1
ATOM 1421 N N . LEU A 1 174 ? 0.735 16.168 -8.089 1.00 80.50 174 LEU A N 1
ATOM 1422 C CA . LEU A 1 174 ? -0.383 16.400 -7.161 1.00 80.50 174 LEU A CA 1
ATOM 1423 C C . LEU A 1 174 ? -0.856 15.091 -6.508 1.00 80.50 174 LEU A C 1
ATOM 1425 O O . LEU A 1 174 ? -1.153 15.076 -5.316 1.00 80.50 174 LEU A O 1
ATOM 1429 N N . TRP A 1 175 ? -0.837 13.978 -7.249 1.00 65.19 175 TRP A N 1
ATOM 1430 C CA . TRP A 1 175 ? -1.129 12.646 -6.707 1.00 65.19 175 TRP A CA 1
ATOM 1431 C C . TRP A 1 175 ? -0.169 12.224 -5.575 1.00 65.19 175 TRP A C 1
ATOM 1433 O O . TRP A 1 175 ? -0.561 11.493 -4.666 1.00 65.19 175 TRP A O 1
ATOM 1443 N N . PHE A 1 176 ? 1.080 12.705 -5.583 1.00 64.12 176 PHE A N 1
ATOM 1444 C CA . PHE A 1 176 ? 2.087 12.385 -4.565 1.00 64.12 176 PHE A CA 1
ATOM 1445 C C . PHE A 1 176 ? 2.143 13.355 -3.383 1.00 64.12 176 PHE A C 1
ATOM 1447 O O . PHE A 1 176 ? 2.918 13.101 -2.467 1.00 64.12 176 PHE A O 1
ATOM 1454 N N . ILE A 1 177 ? 1.312 14.403 -3.333 1.00 61.78 177 ILE A N 1
ATOM 1455 C CA . ILE A 1 177 ? 1.243 15.314 -2.169 1.00 61.78 177 ILE A CA 1
ATOM 1456 C C . ILE A 1 177 ? 0.866 14.567 -0.872 1.00 61.78 177 ILE A C 1
ATOM 1458 O O . ILE A 1 177 ? 1.133 15.044 0.226 1.00 61.78 177 ILE A O 1
ATOM 1462 N N . VAL A 1 178 ? 0.290 13.367 -0.992 1.00 52.44 178 VAL A N 1
ATOM 1463 C CA . VAL A 1 178 ? -0.127 12.506 0.126 1.00 52.44 178 VAL A CA 1
ATOM 1464 C C . VAL A 1 178 ? 0.942 11.461 0.526 1.00 52.44 178 VAL A C 1
ATOM 1466 O O . VAL A 1 178 ? 0.709 10.690 1.457 1.00 52.44 178 VAL A O 1
ATOM 1469 N N . LYS A 1 179 ? 2.108 11.397 -0.141 1.00 44.31 179 LYS A N 1
ATOM 1470 C CA . LYS A 1 179 ? 3.195 10.470 0.242 1.00 44.31 179 LYS A CA 1
ATOM 1471 C C . LYS A 1 179 ? 4.081 11.013 1.359 1.00 44.31 179 LYS A C 1
ATOM 1473 O O . LYS A 1 179 ? 4.617 12.125 1.195 1.00 44.31 179 LYS A O 1
#

Sequence (179 aa):
MSNSSEVLQNIKHSLTRPIFLKVVFITFIFGVCVYYAAYITGNVVAFSSSLYSRPMWNSLIVFIPFFLYLRFLIVLVIKDKPEGFLQAYLSDIKKYIGVKSLIYGVPLLYILTIFFSFFTSAKNMIPSIVPFSWDLTLTNWDRFLHGGTLPWEILHDTIGSYTTTHLLSTFYKLWFIVK

Mean predicted aligned error: 9.13 Å